Protein AF-F7AMW8-F1 (afdb_monomer_lite)

Radius of gyration: 34.94 Å; chains: 1; bounding box: 56×122×52 Å

pLDDT: mean 70.01, std 17.62, range [39.59, 93.06]

Foldseek 3Di:
DDDPQQQPCPHPVVVVVQVVVLVLVLVLLVQLLPPLDPPKHKHKHFPGWDDDPTDTDIAIDIAHDDPPDFLVRSVVSSVVSSVVCCVVVVQAGPPDPHGDPDDDHDDRDGNPPPPPPPPPPPPVVVVVVVVVVVVVVVVVVVVVVVVVVVVVVVVPPPDDDDDDDDDDYDDDDDDDDDDDDDDDDDDDDDDDDYDDDDDDDDDDDDD

Secondary structure (DSSP, 8-state):
---GGGG-TTSHHHHHHHHHHHHHHHHHHHHHGGGS-TT-EEEEEEEEEETTTTEEEEEEEEE---TTS-HHHHHHHHHHHHHHHHHHTTTB-TTS--B------------------------HHHHHHHHHHHHHHHHHHHHHHHHHHHHHHHHTTSS-----------------------------PPP----------------

Sequence (207 aa):
VYTSDLSNPSSQTFINLKAEVEPLIQATFTEAGQDLSAGSTSIVTVTGFTQGSVIVNYVVQVTHTNSSITPTDAVNQLERAFNDIIAANNGSLPNSNIKVASLTVTQQVPATTAAPVPPEPFAEWKIAVICACILAAAAIIAAVAATCIRMHRKEDTSSVMPMKKSEKAGFANPVGNEYEELHEKTSRAGSSGSSASGDVDKMQEKV

InterPro domains:
  IPR000082 SEA domain [PF01390] (2-93)
  IPR000082 SEA domain [PS50024] (1-110)
  IPR036364 SEA domain superfamily [G3DSA:3.30.70.960] (1-97)
  IPR036364 SEA domain superfamily [SSF82671] (2-102)

Organism: Ciona intestinalis (NCBI:txid7719)

Structure (mmCIF, N/CA/C/O backbone):
data_AF-F7AMW8-F1
#
_entry.id   AF-F7AMW8-F1
#
loop_
_atom_site.group_PDB
_atom_site.id
_atom_site.type_symbol
_atom_site.label_atom_id
_atom_site.label_alt_id
_atom_site.label_comp_id
_atom_site.label_asym_id
_atom_site.label_entity_id
_atom_site.label_seq_id
_atom_site.pdbx_PDB_ins_code
_atom_site.Cartn_x
_atom_site.Cartn_y
_atom_site.Cartn_z
_atom_site.occupancy
_atom_site.B_iso_or_equiv
_atom_site.auth_seq_id
_atom_site.auth_comp_id
_atom_site.auth_asym_id
_atom_site.auth_atom_id
_atom_site.pdbx_PDB_model_num
ATOM 1 N N . VAL A 1 1 ? -11.396 -0.872 18.686 1.00 66.25 1 VAL A N 1
ATOM 2 C CA . VAL A 1 1 ? -12.791 -1.373 18.591 1.00 66.25 1 VAL A CA 1
ATOM 3 C C . VAL A 1 1 ? -13.343 -0.933 17.250 1.00 66.25 1 VAL A C 1
ATOM 5 O O . VAL A 1 1 ? -13.102 0.207 16.880 1.00 66.25 1 VAL A O 1
ATOM 8 N N . TYR A 1 2 ? -14.005 -1.822 16.510 1.00 76.69 2 TYR A N 1
ATOM 9 C CA . TYR A 1 2 ? -14.603 -1.469 15.221 1.00 76.69 2 TYR A CA 1
ATOM 10 C C . TYR A 1 2 ? -15.850 -0.597 15.430 1.00 76.69 2 TYR A C 1
ATOM 12 O O . TYR A 1 2 ? -16.725 -0.972 16.209 1.00 76.69 2 TYR A O 1
ATOM 20 N N . THR A 1 3 ? -15.931 0.550 14.755 1.00 80.50 3 THR A N 1
ATOM 21 C CA . THR A 1 3 ? -17.107 1.436 14.767 1.00 80.50 3 THR A CA 1
ATOM 22 C C . THR A 1 3 ? -17.770 1.449 13.393 1.00 80.50 3 THR A C 1
ATOM 24 O O . THR A 1 3 ? -17.130 1.142 12.387 1.00 80.50 3 THR A O 1
ATOM 27 N N . SER A 1 4 ? -19.050 1.825 13.324 1.00 82.06 4 SER A N 1
ATOM 28 C CA . SER A 1 4 ? -19.766 1.990 12.048 1.00 82.06 4 SER A CA 1
ATOM 29 C C . SER A 1 4 ? -19.048 2.946 11.094 1.00 82.06 4 SER A C 1
ATOM 31 O O . SER A 1 4 ? -19.098 2.758 9.883 1.00 82.06 4 SER A O 1
ATOM 33 N N . ASP A 1 5 ? -18.316 3.924 11.623 1.00 83.12 5 ASP A N 1
ATOM 34 C CA . ASP A 1 5 ? -17.570 4.895 10.824 1.00 83.12 5 ASP A CA 1
ATOM 35 C C . ASP A 1 5 ? -16.462 4.239 9.994 1.00 83.12 5 ASP A C 1
ATOM 37 O O . ASP A 1 5 ? -16.190 4.683 8.882 1.00 83.12 5 ASP A O 1
ATOM 41 N N . LEU A 1 6 ? -15.869 3.138 10.470 1.00 84.94 6 LEU A N 1
ATOM 42 C CA . LEU A 1 6 ? -14.844 2.393 9.730 1.00 84.94 6 LEU A CA 1
ATOM 43 C C . LEU A 1 6 ? -15.394 1.646 8.506 1.00 84.94 6 LEU A C 1
ATOM 45 O O . LEU A 1 6 ? -14.616 1.238 7.648 1.00 84.94 6 LEU A O 1
ATOM 49 N N . SER A 1 7 ? -16.718 1.501 8.400 1.00 85.81 7 SER A N 1
ATOM 50 C CA . SER A 1 7 ? -17.368 0.984 7.189 1.00 85.81 7 SER A CA 1
ATOM 51 C C . SER A 1 7 ? -17.602 2.055 6.121 1.00 85.81 7 SER A C 1
ATOM 53 O O . SER A 1 7 ? -17.879 1.714 4.974 1.00 85.81 7 SER A O 1
ATOM 55 N N . ASN A 1 8 ? -17.491 3.341 6.478 1.00 87.31 8 ASN A N 1
ATOM 56 C CA . ASN A 1 8 ? -17.708 4.466 5.575 1.00 87.31 8 ASN A CA 1
ATOM 57 C C . ASN A 1 8 ? -16.356 5.079 5.152 1.00 87.31 8 ASN A C 1
ATOM 59 O O . ASN A 1 8 ? -15.734 5.761 5.969 1.00 87.31 8 ASN A O 1
ATOM 63 N N . PRO A 1 9 ? -15.925 4.921 3.883 1.00 87.44 9 PRO A N 1
ATOM 64 C CA . PRO A 1 9 ? -14.653 5.459 3.389 1.00 87.44 9 PRO A CA 1
ATOM 65 C C . PRO A 1 9 ? -14.517 6.983 3.497 1.00 87.44 9 PRO A C 1
ATOM 67 O O . PRO A 1 9 ? -13.407 7.509 3.470 1.00 87.44 9 PRO A O 1
ATOM 70 N N . SER A 1 10 ? -15.637 7.702 3.600 1.00 90.62 10 SER A N 1
ATOM 71 C CA . SER A 1 10 ? -15.666 9.160 3.734 1.00 90.62 10 SER A CA 1
ATOM 72 C C . SER A 1 10 ? -15.680 9.640 5.187 1.00 90.62 10 SER A C 1
ATOM 74 O O . SER A 1 10 ? -15.711 10.846 5.421 1.00 90.62 10 SER A O 1
ATOM 76 N N . SER A 1 11 ? -15.696 8.740 6.176 1.00 93.06 11 SER A N 1
ATOM 77 C CA . SER A 1 11 ? -15.662 9.143 7.582 1.00 93.06 11 SER A CA 1
ATOM 78 C C . SER A 1 11 ? -14.263 9.606 7.997 1.00 93.06 11 SER A C 1
ATOM 80 O O . SER A 1 11 ? -13.248 9.084 7.533 1.00 93.06 11 SER A O 1
ATOM 82 N N . GLN A 1 12 ? -14.190 10.554 8.935 1.00 90.44 12 GLN A N 1
ATOM 83 C CA . GLN A 1 12 ? -12.900 11.012 9.454 1.00 90.44 12 GLN A CA 1
ATOM 84 C C . GLN A 1 12 ? -12.142 9.885 10.171 1.00 90.44 12 GLN A C 1
ATOM 86 O O . GLN A 1 12 ? -10.924 9.790 10.058 1.00 90.44 12 GLN A O 1
ATOM 91 N N . THR A 1 13 ? -12.858 9.002 10.872 1.00 87.44 13 THR A N 1
ATOM 92 C CA . THR A 1 13 ? -12.280 7.838 11.557 1.00 87.44 13 THR A CA 1
ATOM 93 C C . THR A 1 13 ? -11.608 6.888 10.568 1.00 87.44 13 THR A C 1
ATOM 95 O O . THR A 1 13 ? -10.492 6.437 10.818 1.00 87.44 13 THR A O 1
ATOM 98 N N . PHE A 1 14 ? -12.251 6.629 9.424 1.00 90.69 14 PHE A N 1
ATOM 99 C CA . PHE A 1 14 ? -11.670 5.839 8.341 1.00 90.69 14 PHE A CA 1
ATOM 100 C C . PHE A 1 14 ? -10.416 6.505 7.779 1.00 90.69 14 PHE A C 1
ATOM 102 O O . PHE A 1 14 ? -9.380 5.856 7.674 1.00 90.69 14 PHE A O 1
ATOM 109 N N . ILE A 1 15 ? -10.498 7.795 7.439 1.00 89.50 15 ILE A N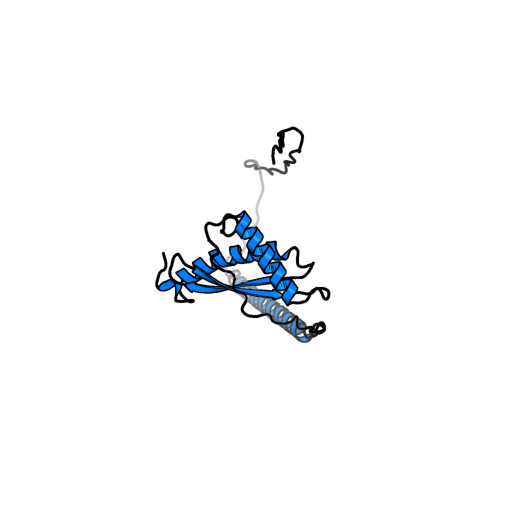 1
ATOM 110 C CA . ILE A 1 15 ? -9.391 8.549 6.834 1.00 89.50 15 ILE A CA 1
ATOM 111 C C . ILE A 1 15 ? -8.179 8.577 7.770 1.00 89.50 15 ILE A C 1
ATOM 113 O O . ILE A 1 15 ? -7.065 8.304 7.329 1.00 89.50 15 ILE A O 1
ATOM 117 N N . ASN A 1 16 ? -8.397 8.854 9.057 1.00 90.81 16 ASN A N 1
ATOM 118 C CA . ASN A 1 16 ? -7.333 8.902 10.057 1.00 90.81 16 ASN A CA 1
ATOM 119 C C . ASN A 1 16 ? -6.661 7.539 10.218 1.00 90.81 16 ASN A C 1
ATOM 121 O O . ASN A 1 16 ? -5.440 7.447 10.145 1.00 90.81 16 ASN A O 1
ATOM 125 N N . LEU A 1 17 ? -7.453 6.475 10.386 1.00 89.12 17 LEU A N 1
ATOM 126 C CA . LEU A 1 17 ? -6.896 5.138 10.558 1.00 89.12 17 LEU A CA 1
ATOM 127 C C . LEU A 1 17 ? -6.191 4.652 9.286 1.00 89.12 17 LEU A C 1
ATOM 129 O O . LEU A 1 17 ? -5.137 4.028 9.356 1.00 89.12 17 LEU A O 1
ATOM 133 N N . LYS A 1 18 ? -6.736 4.970 8.109 1.00 90.44 18 LYS A N 1
ATOM 134 C CA . LYS A 1 18 ? -6.081 4.698 6.829 1.00 90.44 18 LYS A CA 1
ATOM 135 C C . LYS A 1 18 ? -4.725 5.399 6.745 1.00 90.44 18 LYS A C 1
ATOM 137 O O . LYS A 1 18 ? -3.742 4.744 6.418 1.00 90.44 18 LYS A O 1
ATOM 142 N N . ALA A 1 19 ? -4.663 6.687 7.076 1.00 89.81 19 ALA A N 1
ATOM 143 C CA . ALA A 1 19 ? -3.426 7.466 7.058 1.00 89.81 19 ALA A CA 1
ATOM 144 C C . ALA A 1 19 ? -2.384 6.976 8.081 1.00 89.81 19 ALA A C 1
ATOM 146 O O . ALA A 1 19 ? -1.191 7.150 7.858 1.00 89.81 19 ALA A O 1
ATOM 147 N N . GLU A 1 20 ? -2.819 6.358 9.179 1.00 89.12 20 GLU A N 1
ATOM 148 C CA . GLU A 1 20 ? -1.935 5.750 10.176 1.00 89.12 20 GLU A CA 1
ATOM 149 C C . GLU A 1 20 ? -1.371 4.401 9.705 1.00 89.12 20 GLU A C 1
ATOM 151 O O . GLU A 1 20 ? -0.176 4.144 9.832 1.00 89.12 20 GLU A O 1
ATOM 156 N N . VAL A 1 21 ? -2.216 3.533 9.141 1.00 89.69 21 VAL A N 1
ATOM 157 C CA . VAL A 1 21 ? -1.838 2.140 8.861 1.00 89.69 21 VAL A CA 1
ATOM 158 C C . VAL A 1 21 ? -1.218 1.941 7.477 1.00 89.69 21 VAL A C 1
ATOM 160 O O . VAL A 1 21 ? -0.279 1.157 7.334 1.00 89.69 21 VAL A O 1
ATOM 163 N N . GLU A 1 22 ? -1.708 2.641 6.453 1.00 91.38 22 GLU A N 1
ATOM 164 C CA . GLU A 1 22 ? -1.194 2.529 5.083 1.00 91.38 22 GLU A CA 1
ATOM 165 C C . GLU A 1 22 ? 0.330 2.740 4.973 1.00 91.38 22 GLU A C 1
ATOM 167 O O . GLU A 1 22 ? 0.979 1.876 4.378 1.00 91.38 22 GLU A O 1
ATOM 172 N N . PRO A 1 23 ? 0.951 3.779 5.579 1.00 91.94 23 PRO A N 1
ATOM 173 C CA . PRO A 1 23 ? 2.401 3.957 5.498 1.00 91.94 23 PRO A CA 1
ATOM 174 C C . PRO A 1 23 ? 3.188 2.848 6.208 1.00 91.94 23 PRO A C 1
ATOM 176 O O . PRO A 1 23 ? 4.291 2.523 5.773 1.00 91.94 23 PRO A O 1
ATOM 179 N N . LEU A 1 24 ? 2.635 2.238 7.262 1.00 91.50 24 LEU A N 1
ATOM 180 C CA . LEU A 1 24 ? 3.282 1.123 7.960 1.00 91.50 24 LEU A CA 1
ATOM 181 C C . LEU A 1 24 ? 3.329 -0.120 7.070 1.00 91.50 24 LEU A C 1
ATOM 183 O O . LEU A 1 24 ? 4.394 -0.706 6.890 1.00 91.50 24 LEU A O 1
ATOM 187 N N . ILE A 1 25 ? 2.196 -0.479 6.456 1.00 90.56 25 ILE A N 1
ATOM 188 C CA . ILE A 1 25 ? 2.129 -1.610 5.520 1.00 90.56 25 ILE A CA 1
ATOM 189 C C . ILE A 1 25 ? 3.026 -1.335 4.303 1.00 90.56 25 ILE A C 1
ATOM 191 O O . ILE A 1 25 ? 3.795 -2.201 3.887 1.00 90.56 25 ILE A O 1
ATOM 195 N N . GLN A 1 26 ? 2.977 -0.113 3.762 1.00 91.56 26 GLN A N 1
ATOM 196 C CA . GLN A 1 26 ? 3.818 0.326 2.648 1.00 91.56 26 GLN A CA 1
ATOM 197 C C . GLN A 1 26 ? 5.312 0.187 2.960 1.00 91.56 26 GLN A C 1
ATOM 199 O O . GLN A 1 26 ? 6.066 -0.317 2.125 1.00 91.56 26 GLN A O 1
ATOM 204 N N . ALA A 1 27 ? 5.753 0.601 4.149 1.00 91.38 27 ALA A N 1
ATOM 205 C CA . ALA A 1 27 ? 7.140 0.459 4.576 1.00 91.38 27 ALA A CA 1
ATOM 206 C C . ALA A 1 27 ? 7.571 -1.015 4.626 1.00 91.38 27 ALA A C 1
ATOM 208 O O . ALA A 1 27 ? 8.620 -1.355 4.085 1.00 91.38 27 ALA A O 1
ATOM 209 N N . THR A 1 28 ? 6.734 -1.903 5.173 1.00 91.19 28 THR A N 1
ATOM 210 C CA . THR A 1 28 ? 7.032 -3.344 5.230 1.00 91.19 28 THR A CA 1
ATOM 211 C C . THR A 1 28 ? 7.151 -3.968 3.838 1.00 91.19 28 THR A C 1
ATOM 213 O O . THR A 1 28 ? 8.078 -4.730 3.588 1.00 91.19 28 THR A O 1
ATOM 216 N N . PHE A 1 29 ? 6.271 -3.616 2.892 1.00 89.75 29 PHE A N 1
ATOM 217 C CA . PHE A 1 29 ? 6.396 -4.086 1.503 1.00 89.75 29 PHE A CA 1
ATOM 218 C C . PHE A 1 29 ? 7.599 -3.497 0.767 1.00 89.75 29 PHE A C 1
ATOM 220 O O . PHE A 1 29 ? 8.133 -4.129 -0.142 1.00 89.75 29 PHE A O 1
ATOM 227 N N . THR A 1 30 ? 8.020 -2.292 1.144 1.00 89.69 30 THR A N 1
ATOM 228 C CA . THR A 1 30 ? 9.212 -1.652 0.579 1.00 89.69 30 THR A CA 1
ATOM 229 C C . THR A 1 30 ? 10.473 -2.366 1.063 1.00 89.69 30 THR A C 1
ATOM 231 O O . THR A 1 30 ? 11.376 -2.612 0.271 1.00 89.69 30 THR A O 1
ATOM 234 N N . GLU A 1 31 ? 10.516 -2.750 2.340 1.00 89.38 31 GLU A N 1
ATOM 235 C CA . GLU A 1 31 ? 11.584 -3.569 2.917 1.00 89.38 31 GLU A CA 1
ATOM 236 C C . GLU A 1 31 ? 11.618 -4.975 2.302 1.00 89.38 31 GLU A C 1
ATOM 238 O O . GLU A 1 31 ? 12.655 -5.388 1.792 1.00 89.38 31 GLU A O 1
ATOM 243 N N . ALA A 1 32 ? 10.471 -5.659 2.231 1.00 88.62 32 ALA A N 1
ATOM 244 C CA . ALA A 1 32 ? 10.351 -6.972 1.591 1.00 88.62 32 ALA A CA 1
ATOM 245 C C . ALA A 1 32 ? 10.748 -6.957 0.103 1.00 88.62 32 ALA A C 1
ATOM 247 O O . ALA A 1 32 ? 11.203 -7.959 -0.442 1.00 88.62 32 ALA A O 1
ATOM 248 N N . GLY A 1 33 ? 10.557 -5.820 -0.571 1.00 86.38 33 GLY A N 1
ATOM 249 C CA . GLY A 1 33 ? 10.861 -5.650 -1.987 1.00 86.38 33 GLY A CA 1
ATOM 250 C C . GLY A 1 33 ? 12.325 -5.346 -2.304 1.00 86.38 33 GLY A C 1
ATOM 251 O O . GLY A 1 33 ? 12.661 -5.301 -3.486 1.00 86.38 33 GLY A O 1
ATOM 252 N N . GLN A 1 34 ? 13.200 -5.147 -1.308 1.00 83.56 34 GLN A N 1
ATOM 253 C CA . GLN A 1 34 ? 14.609 -4.805 -1.562 1.00 83.56 34 GLN A CA 1
ATOM 254 C C . GLN A 1 34 ? 15.355 -5.895 -2.342 1.00 83.56 34 GLN A C 1
ATOM 256 O O . GLN A 1 34 ? 16.219 -5.582 -3.162 1.00 83.56 34 GLN A O 1
ATOM 261 N N . ASP A 1 35 ? 14.967 -7.157 -2.156 1.00 74.12 35 ASP A N 1
ATOM 262 C CA . ASP A 1 35 ? 15.593 -8.300 -2.824 1.00 74.12 35 ASP A CA 1
ATOM 263 C C . ASP A 1 35 ? 15.035 -8.563 -4.237 1.00 74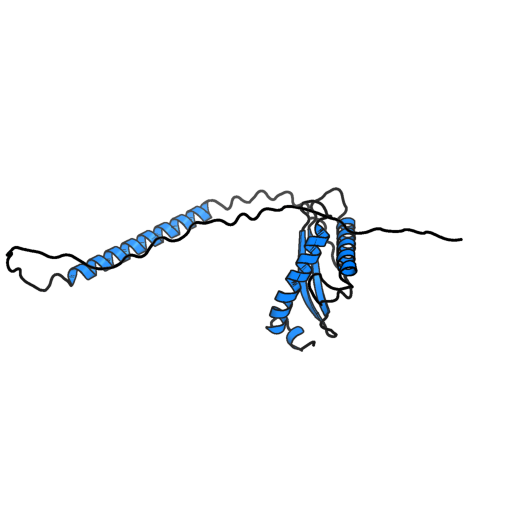.12 35 ASP A C 1
ATOM 265 O O . ASP A 1 35 ? 15.629 -9.315 -5.012 1.00 74.12 35 ASP A O 1
ATOM 269 N N . LEU A 1 36 ? 13.942 -7.899 -4.641 1.00 73.69 36 LEU A N 1
ATOM 270 C CA . LEU A 1 36 ? 13.274 -8.091 -5.943 1.00 73.69 36 LEU A CA 1
ATOM 271 C C . LEU A 1 36 ? 13.978 -7.403 -7.117 1.00 73.69 36 LEU A C 1
ATOM 273 O O . LEU A 1 36 ? 13.359 -7.105 -8.139 1.00 73.69 36 LEU A O 1
ATOM 277 N N . SER A 1 37 ? 15.295 -7.225 -7.022 1.00 67.00 37 SER A N 1
ATOM 278 C CA . SER A 1 37 ? 16.136 -6.496 -7.978 1.00 67.00 37 SER A CA 1
ATOM 279 C C . SER A 1 37 ? 15.864 -4.987 -8.026 1.00 67.00 37 SER A C 1
ATOM 281 O O . SER A 1 37 ? 14.757 -4.503 -7.789 1.00 67.00 37 SER A O 1
ATOM 283 N N . ALA A 1 38 ? 16.901 -4.221 -8.375 1.00 63.38 38 ALA A N 1
ATOM 284 C CA . ALA A 1 38 ? 16.815 -2.769 -8.485 1.00 63.38 38 ALA A CA 1
ATOM 285 C C . ALA A 1 38 ? 15.723 -2.345 -9.485 1.00 63.38 38 ALA A C 1
ATOM 287 O O . ALA A 1 38 ? 15.752 -2.736 -10.650 1.00 63.38 38 ALA A O 1
ATOM 288 N N . GLY A 1 39 ? 14.787 -1.508 -9.029 1.00 61.31 39 GLY A N 1
ATOM 289 C CA . GLY A 1 39 ? 13.732 -0.926 -9.865 1.00 61.31 39 GLY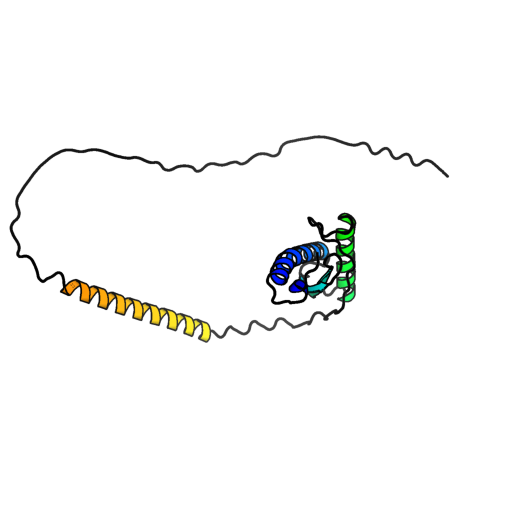 A CA 1
ATOM 290 C C . GLY A 1 39 ? 12.342 -1.539 -9.691 1.00 61.31 39 GLY A C 1
ATOM 291 O O . GLY A 1 39 ? 11.403 -1.042 -10.311 1.00 61.31 39 GLY A O 1
ATOM 292 N N . SER A 1 40 ? 12.189 -2.558 -8.844 1.00 72.88 40 SER A N 1
ATOM 293 C CA . SER A 1 40 ? 10.873 -3.046 -8.429 1.00 72.88 40 SER A CA 1
ATOM 294 C C . SER A 1 40 ? 10.249 -2.106 -7.396 1.00 72.88 40 SER A C 1
ATOM 296 O O . SER A 1 40 ? 10.921 -1.646 -6.473 1.00 72.88 40 SER A O 1
ATOM 298 N N . THR A 1 41 ? 8.963 -1.800 -7.550 1.00 77.19 41 THR A N 1
ATOM 299 C CA . THR A 1 41 ? 8.210 -0.947 -6.625 1.00 77.19 41 THR A CA 1
ATOM 300 C C . THR A 1 41 ? 6.901 -1.612 -6.231 1.00 77.19 41 THR A C 1
ATOM 302 O O . THR A 1 41 ? 6.224 -2.227 -7.053 1.00 77.19 41 THR A O 1
ATOM 305 N N . SER A 1 42 ? 6.533 -1.464 -4.964 1.00 84.38 42 SER A N 1
ATOM 306 C CA . SER A 1 42 ? 5.256 -1.929 -4.428 1.00 84.38 42 SER A CA 1
ATOM 307 C C . SER A 1 42 ? 4.448 -0.720 -3.987 1.00 84.38 42 SER A C 1
ATOM 309 O O . SER A 1 42 ? 4.985 0.157 -3.315 1.00 84.38 42 SER A O 1
ATOM 311 N N . ILE A 1 43 ? 3.174 -0.662 -4.353 1.00 86.00 43 ILE A N 1
ATOM 312 C CA . ILE A 1 43 ? 2.237 0.376 -3.922 1.00 86.00 43 ILE A CA 1
ATOM 313 C C . ILE A 1 43 ? 1.116 -0.309 -3.156 1.00 86.00 43 ILE A C 1
ATOM 315 O O . ILE A 1 43 ? 0.439 -1.187 -3.685 1.00 86.00 43 ILE A O 1
ATOM 319 N N . VAL A 1 44 ? 0.922 0.095 -1.910 1.00 88.50 44 VAL A N 1
ATOM 320 C CA . VAL A 1 44 ? -0.127 -0.409 -1.032 1.00 88.50 44 VAL A CA 1
ATOM 321 C C . VAL A 1 44 ? -1.299 0.560 -1.052 1.00 88.50 44 VAL A C 1
ATOM 323 O O . VAL A 1 44 ? -1.133 1.775 -1.023 1.00 88.50 44 VAL A O 1
ATOM 326 N N . THR A 1 45 ? -2.512 0.024 -1.087 1.00 88.56 45 THR A N 1
ATOM 327 C CA . THR A 1 45 ? -3.735 0.809 -0.927 1.00 88.56 45 THR A CA 1
ATOM 328 C C . THR A 1 45 ? -4.674 0.098 0.026 1.00 88.56 45 THR A C 1
ATOM 330 O O . THR A 1 45 ? -5.144 -1.002 -0.262 1.00 88.56 45 THR A O 1
ATOM 333 N N . VAL A 1 46 ? -4.994 0.742 1.148 1.00 88.00 46 VAL A N 1
ATOM 334 C CA . VAL A 1 46 ? -6.027 0.264 2.071 1.00 88.00 46 VAL A CA 1
ATOM 335 C C . VAL A 1 46 ? -7.394 0.462 1.419 1.00 88.00 46 VAL A C 1
ATOM 337 O O . VAL A 1 46 ? -7.793 1.590 1.099 1.00 88.00 46 VAL A O 1
ATOM 340 N N . THR A 1 47 ? -8.104 -0.645 1.209 1.00 88.44 47 THR A N 1
ATOM 341 C CA . THR A 1 47 ? -9.418 -0.707 0.555 1.00 88.44 47 THR A CA 1
ATOM 342 C C . THR A 1 47 ? -10.566 -0.696 1.553 1.00 88.44 47 THR A C 1
ATOM 344 O O . THR A 1 47 ? -11.675 -0.301 1.199 1.00 88.44 47 THR A O 1
ATOM 347 N N . GLY A 1 48 ? -10.318 -1.078 2.807 1.00 87.38 48 GLY A N 1
ATOM 348 C CA . GLY A 1 48 ? -11.331 -1.000 3.848 1.00 87.38 48 GLY A CA 1
ATOM 349 C C . GLY A 1 48 ? -10.898 -1.571 5.189 1.00 87.38 48 GLY A C 1
ATOM 350 O O . GLY A 1 48 ? -9.788 -2.075 5.347 1.00 87.38 48 GLY A O 1
ATOM 351 N N . PHE A 1 49 ? -11.823 -1.530 6.141 1.00 87.94 49 PHE A N 1
ATOM 352 C CA . PHE A 1 49 ? -11.675 -2.156 7.448 1.00 87.94 49 PHE A CA 1
ATOM 353 C C . PHE A 1 49 ? -12.852 -3.094 7.694 1.00 87.94 49 PHE A C 1
ATOM 355 O O . PHE A 1 49 ? -13.980 -2.789 7.312 1.00 87.94 49 PHE A O 1
ATOM 362 N N . THR A 1 50 ? -12.608 -4.228 8.343 1.00 84.44 50 THR A N 1
ATOM 363 C CA . THR A 1 50 ? -13.659 -5.187 8.706 1.00 84.44 50 THR A CA 1
ATOM 364 C C . THR A 1 50 ? -13.712 -5.453 10.208 1.00 84.44 50 THR A C 1
ATOM 366 O O . THR A 1 50 ? -12.756 -5.216 10.959 1.00 84.44 50 THR A O 1
ATOM 369 N N . GLN A 1 51 ? -14.892 -5.892 10.651 1.00 79.19 51 GLN A N 1
ATOM 370 C CA . GLN A 1 51 ? -15.212 -6.180 12.045 1.00 79.19 51 GLN A CA 1
ATOM 371 C C . GLN A 1 51 ? -14.333 -7.302 12.621 1.00 79.19 51 GLN A C 1
ATOM 373 O O . GLN A 1 51 ? -14.003 -8.269 11.946 1.00 79.19 51 GLN A O 1
ATOM 378 N N . GLY A 1 52 ? -14.004 -7.176 13.910 1.00 72.25 52 GLY A N 1
ATOM 379 C CA . GLY A 1 52 ? -13.133 -8.076 14.666 1.00 72.25 52 GLY A CA 1
ATOM 380 C C . GLY A 1 52 ? -12.253 -7.239 15.592 1.00 72.25 52 GLY A C 1
ATOM 381 O O . GLY A 1 52 ? -12.758 -6.379 16.315 1.00 72.25 52 GLY A O 1
ATOM 382 N N . SER A 1 53 ? -10.936 -7.394 15.470 1.00 68.81 53 SER A N 1
ATOM 383 C CA . SER A 1 53 ? -9.919 -6.507 16.063 1.00 68.81 53 SER A CA 1
ATOM 384 C C . SER A 1 53 ? -9.492 -5.377 15.112 1.00 68.81 53 SER A C 1
ATOM 386 O O . SER A 1 53 ? -8.331 -4.998 15.111 1.00 68.81 53 SER A O 1
ATOM 388 N N . VAL A 1 54 ? -10.423 -4.859 14.297 1.00 75.38 54 VAL A N 1
ATOM 389 C CA . VAL A 1 54 ? -10.159 -3.984 13.136 1.00 75.38 54 VAL A CA 1
ATOM 390 C C . VAL A 1 54 ? -9.177 -4.639 12.162 1.00 75.38 54 VAL A C 1
ATOM 392 O O . VAL A 1 54 ? -7.965 -4.484 12.253 1.00 75.38 54 VAL A O 1
ATOM 395 N N . ILE A 1 55 ? -9.723 -5.407 11.225 1.00 81.81 55 ILE A N 1
ATOM 396 C CA . ILE A 1 55 ? -8.933 -6.080 10.193 1.00 81.81 55 ILE A CA 1
ATOM 397 C C . ILE A 1 55 ? -8.783 -5.124 9.012 1.00 81.81 55 ILE A C 1
ATOM 399 O O . ILE A 1 55 ? -9.779 -4.594 8.518 1.00 81.81 55 ILE A O 1
ATOM 403 N N . VAL A 1 56 ? -7.548 -4.899 8.569 1.00 83.88 56 VAL A N 1
ATOM 404 C CA . VAL A 1 56 ? -7.234 -3.996 7.458 1.00 83.88 56 VAL A CA 1
ATOM 405 C C . VAL A 1 56 ? -7.243 -4.777 6.154 1.00 83.88 56 VAL A C 1
ATOM 407 O O . VAL A 1 56 ? -6.462 -5.709 5.980 1.00 83.88 56 VAL A O 1
ATOM 410 N N . ASN A 1 57 ? -8.105 -4.370 5.230 1.00 85.50 57 ASN A N 1
ATOM 411 C CA . ASN A 1 57 ? -8.115 -4.882 3.869 1.00 85.50 57 ASN A CA 1
ATOM 412 C C . ASN A 1 57 ? -7.282 -3.949 2.997 1.00 85.50 57 ASN A C 1
ATOM 414 O O . ASN A 1 57 ? -7.492 -2.733 3.004 1.00 85.50 57 ASN A O 1
ATOM 418 N N . TYR A 1 58 ? -6.350 -4.506 2.235 1.00 85.50 58 TYR A N 1
ATOM 419 C CA . TYR A 1 58 ? -5.486 -3.738 1.353 1.00 85.50 58 TYR A CA 1
ATOM 420 C C . TYR A 1 58 ? -5.188 -4.509 0.072 1.00 85.50 58 TYR A C 1
ATOM 422 O O . TYR A 1 58 ? -5.327 -5.729 0.003 1.00 85.50 58 TYR A O 1
ATOM 430 N N . VAL A 1 59 ? -4.792 -3.764 -0.951 1.00 85.06 59 VAL A N 1
ATOM 431 C CA . VAL A 1 59 ? -4.299 -4.283 -2.224 1.00 85.06 59 VAL A CA 1
ATOM 432 C C . VAL A 1 59 ? -2.864 -3.809 -2.388 1.00 85.06 59 VAL A C 1
ATOM 434 O O . VAL A 1 59 ? -2.545 -2.673 -2.035 1.00 85.06 59 VAL A O 1
ATOM 437 N N . VAL A 1 60 ? -2.009 -4.684 -2.913 1.00 83.31 60 VAL A N 1
ATOM 438 C CA . VAL A 1 60 ? -0.618 -4.362 -3.234 1.00 83.31 60 VAL A CA 1
ATOM 439 C C . VAL A 1 60 ? -0.433 -4.479 -4.735 1.00 83.31 60 VAL A C 1
ATOM 441 O O . VAL A 1 60 ? -0.649 -5.541 -5.315 1.00 83.31 60 VAL A O 1
ATOM 444 N N . GLN A 1 61 ? -0.035 -3.381 -5.362 1.00 83.31 61 GLN A N 1
ATOM 445 C CA . GLN A 1 61 ? 0.375 -3.350 -6.753 1.00 83.31 61 GLN A CA 1
ATOM 446 C C . GLN A 1 61 ? 1.893 -3.462 -6.819 1.00 83.31 61 GLN A C 1
ATOM 448 O O . GLN A 1 61 ? 2.599 -2.596 -6.310 1.00 83.31 61 GLN A O 1
ATOM 453 N N . VAL A 1 62 ? 2.388 -4.504 -7.478 1.00 79.69 62 VAL A N 1
ATOM 454 C CA . VAL A 1 62 ? 3.822 -4.726 -7.673 1.00 79.69 62 VAL A CA 1
ATOM 455 C C . VAL A 1 62 ? 4.172 -4.388 -9.114 1.00 79.69 62 VAL A C 1
ATOM 457 O O . VAL A 1 62 ? 3.639 -4.983 -10.049 1.00 79.69 62 VAL A O 1
ATOM 460 N N . THR A 1 63 ? 5.066 -3.423 -9.295 1.00 78.81 63 THR A N 1
ATOM 461 C CA . THR A 1 63 ? 5.705 -3.137 -10.578 1.00 78.81 63 THR A CA 1
ATOM 462 C C . THR A 1 63 ? 7.100 -3.721 -10.541 1.00 78.81 63 THR A C 1
ATOM 464 O O . THR A 1 63 ? 7.879 -3.432 -9.639 1.00 78.81 63 THR A O 1
ATOM 467 N N . HIS A 1 64 ? 7.416 -4.544 -11.528 1.00 75.19 64 HIS A N 1
A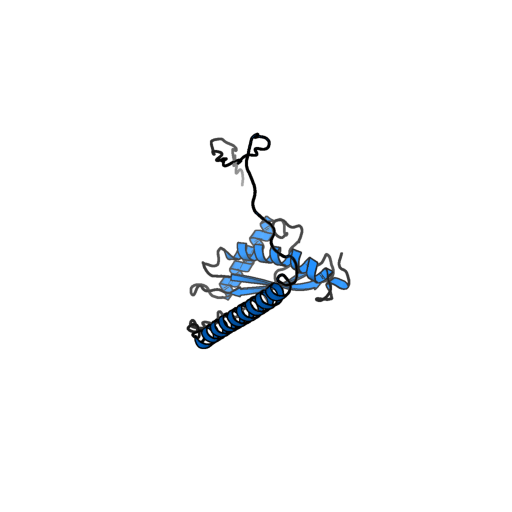TOM 468 C CA . HIS A 1 64 ? 8.675 -5.260 -11.603 1.00 75.19 64 HIS A CA 1
ATOM 469 C C . HIS A 1 64 ? 9.325 -5.014 -12.962 1.00 75.19 64 HIS A C 1
ATOM 471 O O . HIS A 1 64 ? 8.659 -5.096 -13.996 1.00 75.19 64 HIS A O 1
ATOM 477 N N . THR A 1 65 ? 10.619 -4.703 -12.958 1.00 73.62 65 THR A N 1
ATOM 478 C CA . THR A 1 65 ? 11.365 -4.298 -14.160 1.00 73.62 65 THR A CA 1
ATOM 479 C C . THR A 1 65 ? 12.451 -5.290 -14.570 1.00 73.62 65 THR A C 1
ATOM 481 O O . THR A 1 65 ? 13.011 -5.146 -15.657 1.00 73.62 65 THR A O 1
ATOM 484 N N . ASN A 1 66 ? 12.744 -6.319 -13.766 1.00 72.44 66 ASN A N 1
ATOM 485 C CA . ASN A 1 66 ? 13.746 -7.317 -14.131 1.00 72.44 66 ASN A CA 1
ATOM 486 C C . ASN A 1 66 ? 13.160 -8.311 -15.151 1.00 72.44 66 ASN A C 1
ATOM 488 O O . ASN A 1 66 ? 12.124 -8.926 -14.944 1.00 72.44 66 ASN A O 1
ATOM 492 N N . SER A 1 67 ? 13.818 -8.509 -16.286 1.00 70.50 67 SER A N 1
ATOM 493 C CA . SER A 1 67 ? 13.367 -9.489 -17.283 1.00 70.50 67 SER A CA 1
ATOM 494 C C . SER A 1 67 ? 13.713 -10.942 -16.920 1.00 70.50 67 SER A C 1
ATOM 496 O O . SER A 1 67 ? 13.309 -11.856 -17.631 1.00 70.50 67 SER A O 1
ATOM 498 N N . SER A 1 68 ? 14.492 -11.161 -15.856 1.00 78.88 68 SER A N 1
ATOM 499 C CA . SER A 1 68 ? 15.077 -12.465 -15.499 1.00 78.88 68 SER A CA 1
ATOM 500 C C . SER A 1 68 ? 14.215 -13.304 -14.558 1.00 78.88 68 SER A C 1
ATOM 502 O O . SER A 1 68 ? 14.468 -14.499 -14.429 1.00 78.88 68 SER A O 1
ATOM 504 N N . ILE A 1 69 ? 13.221 -12.705 -13.896 1.00 78.31 69 ILE A N 1
ATOM 505 C CA . ILE A 1 69 ? 12.265 -13.430 -13.050 1.00 78.31 69 ILE A CA 1
ATOM 506 C C . ILE A 1 69 ? 10.854 -13.214 -13.582 1.00 78.31 69 ILE A C 1
ATOM 508 O O . ILE A 1 69 ? 10.521 -12.137 -14.085 1.00 78.31 69 ILE A O 1
ATOM 512 N N . THR A 1 70 ? 10.020 -14.251 -13.511 1.00 82.19 70 THR A N 1
ATOM 513 C CA . THR A 1 70 ? 8.631 -14.116 -13.947 1.00 82.19 70 THR A CA 1
ATOM 514 C C . THR A 1 70 ? 7.869 -13.217 -12.966 1.00 82.19 70 THR A C 1
ATOM 516 O O . THR A 1 70 ? 8.223 -13.159 -11.785 1.00 82.19 70 THR A O 1
ATOM 519 N N . PRO A 1 71 ? 6.794 -12.527 -13.392 1.00 77.88 71 PRO A N 1
ATOM 520 C CA . PRO A 1 71 ? 6.018 -11.710 -12.462 1.00 77.88 71 PRO A CA 1
ATOM 521 C C . PRO A 1 71 ? 5.407 -12.538 -11.314 1.00 77.88 71 PRO A C 1
ATOM 523 O O . PRO A 1 71 ? 5.212 -12.012 -10.225 1.00 77.88 71 PRO A O 1
ATOM 526 N N . THR A 1 72 ? 5.170 -13.839 -11.526 1.00 82.06 72 THR A N 1
ATOM 527 C CA . THR A 1 72 ? 4.694 -14.759 -10.483 1.00 82.06 72 THR A CA 1
ATOM 528 C C . THR A 1 72 ? 5.788 -15.035 -9.456 1.00 82.06 72 THR A C 1
ATOM 530 O O . THR A 1 72 ? 5.529 -14.995 -8.257 1.00 82.06 72 THR A O 1
ATOM 533 N N . ASP A 1 73 ? 7.023 -15.265 -9.909 1.00 84.19 73 ASP A N 1
ATOM 534 C CA . ASP A 1 73 ? 8.158 -15.469 -9.006 1.00 84.19 73 ASP A CA 1
ATOM 535 C C . ASP A 1 73 ? 8.444 -14.215 -8.179 1.00 84.19 73 ASP A C 1
ATOM 537 O O . ASP A 1 73 ? 8.717 -14.328 -6.987 1.00 84.19 73 ASP A O 1
ATOM 541 N N . ALA A 1 74 ? 8.314 -13.025 -8.777 1.00 83.06 74 ALA A N 1
ATOM 542 C CA . ALA A 1 74 ? 8.463 -11.759 -8.064 1.00 83.06 74 ALA A CA 1
ATOM 543 C C . ALA A 1 74 ? 7.416 -11.601 -6.947 1.00 83.06 74 ALA A C 1
ATOM 545 O O . ALA A 1 74 ? 7.753 -11.236 -5.824 1.00 83.06 74 ALA A O 1
ATOM 546 N N . VAL A 1 75 ? 6.149 -11.925 -7.223 1.00 83.81 75 VAL A N 1
ATOM 547 C CA . VAL A 1 75 ? 5.081 -11.903 -6.210 1.00 83.81 75 VAL A CA 1
ATOM 548 C C . VAL A 1 75 ? 5.350 -12.922 -5.102 1.00 83.81 75 VAL A C 1
ATOM 550 O O . VAL A 1 75 ? 5.281 -12.571 -3.928 1.00 83.81 75 VAL A O 1
ATOM 553 N N . ASN A 1 76 ? 5.711 -14.158 -5.456 1.00 86.31 76 ASN A N 1
ATOM 554 C CA . ASN A 1 76 ? 5.995 -15.213 -4.481 1.00 86.31 76 ASN A CA 1
ATOM 555 C C . ASN A 1 76 ? 7.189 -14.862 -3.581 1.00 86.31 76 ASN A C 1
ATOM 557 O O . ASN A 1 76 ? 7.170 -15.132 -2.380 1.00 86.31 76 ASN A O 1
ATOM 561 N N . GLN A 1 77 ? 8.234 -14.260 -4.152 1.00 87.31 77 GLN A N 1
ATOM 562 C CA . GLN A 1 77 ? 9.386 -13.776 -3.395 1.00 87.31 77 GLN A CA 1
ATOM 563 C C . GLN A 1 77 ? 9.001 -12.619 -2.470 1.00 87.31 77 GLN A C 1
ATOM 565 O O . GLN A 1 77 ? 9.373 -12.654 -1.299 1.00 87.31 77 GLN A O 1
ATOM 570 N N . LEU A 1 78 ? 8.208 -11.651 -2.950 1.00 87.69 78 LEU A N 1
ATOM 571 C CA . LEU A 1 78 ? 7.707 -10.547 -2.126 1.00 87.69 78 LEU A CA 1
ATOM 572 C C . LEU A 1 78 ? 6.880 -11.054 -0.943 1.00 87.69 78 LEU A C 1
ATOM 574 O O . LEU A 1 78 ? 7.075 -10.617 0.185 1.00 87.69 78 LEU A O 1
ATOM 578 N N . GLU A 1 79 ? 5.955 -11.978 -1.204 1.00 87.88 79 GLU A N 1
ATOM 579 C CA . GLU A 1 79 ? 5.094 -12.581 -0.189 1.00 87.88 79 GLU A CA 1
ATOM 580 C C . GLU A 1 79 ? 5.913 -13.344 0.853 1.00 87.88 79 GLU A C 1
ATOM 582 O O . GLU A 1 79 ? 5.673 -13.196 2.052 1.00 87.88 79 GLU A O 1
ATOM 587 N N . ARG A 1 80 ? 6.917 -14.117 0.422 1.00 89.25 80 ARG A N 1
ATOM 588 C CA . ARG A 1 80 ? 7.827 -14.799 1.345 1.00 89.25 80 ARG A CA 1
ATOM 589 C C . ARG A 1 80 ? 8.597 -13.800 2.209 1.00 89.25 80 ARG A C 1
ATOM 591 O O . ARG A 1 80 ? 8.540 -13.918 3.427 1.00 89.25 80 ARG A O 1
ATOM 598 N N . ALA A 1 81 ? 9.257 -12.815 1.601 1.00 90.44 81 ALA A N 1
ATOM 599 C CA . ALA A 1 81 ? 10.046 -11.822 2.327 1.00 90.44 81 ALA A CA 1
ATOM 600 C C . ALA A 1 81 ? 9.185 -11.017 3.313 1.00 90.44 81 ALA A C 1
ATOM 602 O O . ALA A 1 81 ? 9.578 -10.790 4.456 1.00 90.44 81 ALA A O 1
ATOM 603 N N . PHE A 1 82 ? 7.967 -10.650 2.908 1.00 90.25 82 PHE A N 1
ATOM 604 C CA . PHE A 1 82 ? 7.003 -10.005 3.790 1.00 90.25 82 PHE A CA 1
ATOM 605 C C . PHE A 1 82 ? 6.664 -10.901 4.988 1.00 90.25 82 PHE A C 1
ATOM 607 O O . PHE A 1 82 ? 6.776 -10.464 6.131 1.00 90.25 82 PHE A O 1
ATOM 614 N N . ASN A 1 83 ? 6.304 -12.165 4.752 1.00 90.56 83 ASN A N 1
ATOM 615 C CA . ASN A 1 83 ? 5.984 -13.106 5.825 1.00 90.56 83 ASN A CA 1
ATOM 616 C C . ASN A 1 83 ? 7.173 -13.355 6.766 1.00 90.56 83 ASN A C 1
ATOM 618 O O . ASN A 1 83 ? 6.958 -13.485 7.971 1.00 90.56 83 ASN A O 1
ATOM 622 N N . ASP A 1 84 ? 8.404 -13.362 6.255 1.00 91.62 84 ASP A N 1
ATOM 623 C CA . ASP A 1 84 ? 9.617 -13.494 7.065 1.00 91.62 84 ASP A CA 1
ATOM 624 C C . ASP A 1 84 ? 9.801 -12.283 8.000 1.00 91.62 84 ASP A C 1
ATOM 626 O O . ASP A 1 84 ? 10.050 -12.461 9.196 1.00 91.62 84 ASP A O 1
ATOM 630 N N . ILE A 1 85 ? 9.578 -11.056 7.506 1.00 91.38 85 ILE A N 1
ATOM 631 C CA . ILE A 1 85 ? 9.590 -9.834 8.334 1.00 91.38 85 ILE A CA 1
ATOM 632 C C . ILE A 1 85 ? 8.502 -9.901 9.414 1.00 91.38 85 ILE A C 1
ATOM 634 O O . ILE A 1 85 ? 8.754 -9.588 10.580 1.00 91.38 85 ILE A O 1
ATOM 638 N N . ILE A 1 86 ? 7.290 -10.334 9.061 1.00 90.69 86 ILE A N 1
ATOM 639 C CA . ILE A 1 86 ? 6.183 -10.476 10.017 1.00 90.69 86 ILE A CA 1
ATOM 640 C C . ILE A 1 86 ? 6.489 -11.540 11.075 1.00 90.69 86 ILE A C 1
ATOM 642 O O . ILE A 1 86 ? 6.239 -11.321 12.263 1.00 90.69 86 ILE A O 1
ATOM 646 N N . ALA A 1 87 ? 7.051 -12.681 10.675 1.00 90.31 87 ALA A N 1
ATOM 647 C CA . ALA A 1 87 ? 7.445 -13.746 11.589 1.00 90.31 87 ALA A CA 1
ATOM 648 C C . ALA A 1 87 ? 8.532 -13.270 12.565 1.00 90.31 87 ALA A C 1
ATOM 650 O O . ALA A 1 87 ? 8.415 -13.510 13.768 1.00 90.31 87 ALA A O 1
ATOM 651 N N . ALA A 1 88 ? 9.524 -12.518 12.077 1.00 92.62 88 ALA A N 1
ATOM 652 C CA . ALA A 1 88 ? 10.551 -11.890 12.909 1.00 92.62 88 ALA A CA 1
ATOM 653 C C . ALA A 1 88 ? 9.967 -10.884 13.922 1.00 92.62 88 ALA A C 1
ATOM 655 O O . ALA A 1 88 ? 10.520 -10.698 15.004 1.00 92.62 88 ALA A O 1
ATOM 656 N N . ASN A 1 89 ? 8.813 -10.287 13.609 1.00 91.25 89 ASN A N 1
ATOM 657 C CA . ASN A 1 89 ? 8.082 -9.350 14.464 1.00 91.25 89 ASN A CA 1
ATOM 658 C C . ASN A 1 89 ? 6.903 -10.002 15.221 1.00 91.25 89 ASN A C 1
ATOM 660 O O . ASN A 1 89 ? 5.919 -9.339 15.557 1.00 91.25 89 ASN A O 1
ATOM 664 N N . ASN A 1 90 ? 6.976 -11.308 15.513 1.00 89.31 90 ASN A N 1
ATOM 665 C CA . ASN A 1 90 ? 5.958 -12.049 16.276 1.00 89.31 90 ASN A CA 1
ATOM 666 C C . ASN A 1 90 ? 4.532 -11.935 15.695 1.00 89.31 90 ASN A C 1
ATOM 668 O O . ASN A 1 90 ? 3.544 -11.855 16.434 1.00 89.31 90 ASN A O 1
ATOM 672 N N . GLY A 1 91 ? 4.410 -11.901 14.368 1.00 86.56 91 GLY A N 1
ATOM 673 C CA . GLY A 1 91 ? 3.123 -11.798 13.682 1.00 86.56 91 GLY A CA 1
ATOM 674 C C . GLY A 1 91 ? 2.586 -10.371 13.537 1.00 86.56 91 GLY A C 1
ATOM 675 O O . GLY A 1 91 ? 1.420 -10.212 13.170 1.00 86.56 91 GLY A O 1
ATOM 676 N N . SER A 1 92 ? 3.390 -9.345 13.839 1.00 88.00 92 SER A N 1
ATOM 677 C CA . SER A 1 92 ? 2.994 -7.932 13.749 1.00 88.00 92 SER A CA 1
ATOM 678 C C . SER A 1 92 ? 3.778 -7.176 12.679 1.00 88.00 92 SER A C 1
ATOM 680 O O . SER A 1 92 ? 4.876 -7.578 12.302 1.00 88.00 92 SER A O 1
ATOM 682 N N . LEU A 1 93 ? 3.220 -6.064 12.195 1.00 88.25 93 LEU A N 1
ATOM 683 C CA . LEU A 1 93 ? 3.976 -5.099 11.398 1.00 88.25 93 LEU A CA 1
ATOM 684 C C . LEU A 1 93 ? 5.147 -4.539 12.233 1.00 88.25 93 LEU A C 1
ATOM 686 O O . LEU A 1 93 ? 4.975 -4.308 13.435 1.00 88.25 93 LEU A O 1
ATOM 690 N N . PRO A 1 94 ? 6.312 -4.269 11.619 1.00 88.81 94 PRO A N 1
ATOM 691 C CA . PRO A 1 94 ? 7.432 -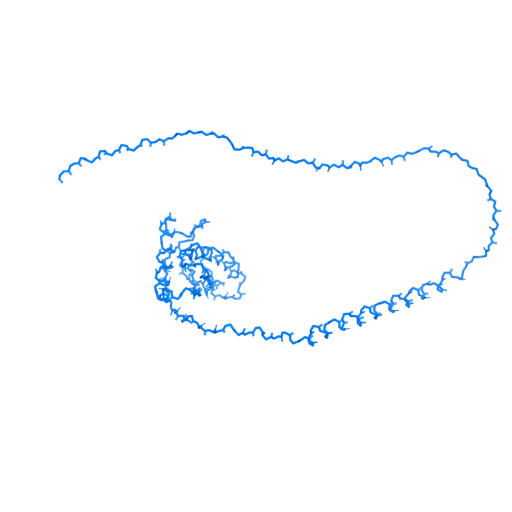3.626 12.297 1.00 88.81 94 PRO A CA 1
ATOM 692 C C . PRO A 1 94 ? 7.010 -2.328 12.993 1.00 88.81 94 PRO A C 1
ATOM 694 O O . PRO A 1 94 ? 6.253 -1.528 12.440 1.00 88.81 94 PRO A O 1
ATOM 697 N N . ASN A 1 95 ? 7.522 -2.107 14.206 1.00 85.38 95 ASN A N 1
ATOM 698 C CA . ASN A 1 95 ? 7.245 -0.914 15.018 1.00 85.38 95 ASN A CA 1
ATOM 699 C C . ASN A 1 95 ? 5.748 -0.665 15.295 1.00 85.38 95 ASN A C 1
ATOM 701 O O . ASN A 1 95 ? 5.340 0.472 15.530 1.00 85.38 95 ASN A O 1
ATOM 705 N N . SER A 1 96 ? 4.919 -1.711 15.264 1.00 83.44 96 SER A N 1
ATOM 706 C CA . SER A 1 96 ? 3.473 -1.600 15.425 1.00 83.44 96 SER A CA 1
ATOM 707 C C . SER A 1 96 ? 2.880 -2.793 16.177 1.00 83.44 96 SER A C 1
ATOM 709 O O . SER A 1 96 ? 3.434 -3.887 16.198 1.00 83.44 96 SER A O 1
ATOM 711 N N . ASN A 1 97 ? 1.707 -2.584 16.779 1.00 80.81 97 ASN A N 1
ATOM 712 C CA . ASN A 1 97 ? 0.901 -3.644 17.397 1.00 80.81 97 ASN A CA 1
ATOM 713 C C . ASN A 1 97 ? -0.116 -4.260 16.416 1.00 80.81 97 ASN A C 1
ATOM 715 O O . ASN A 1 97 ? -0.991 -5.031 16.817 1.00 80.81 97 ASN A O 1
ATOM 719 N N . ILE A 1 98 ? -0.051 -3.883 15.137 1.00 80.81 98 ILE A N 1
ATOM 720 C CA . ILE A 1 98 ? -0.958 -4.366 14.097 1.00 80.81 98 ILE A CA 1
ATOM 721 C C . ILE A 1 98 ? -0.532 -5.773 13.693 1.00 80.81 98 ILE A C 1
ATOM 723 O O . ILE A 1 98 ? 0.519 -5.957 13.082 1.00 80.81 98 ILE A O 1
ATOM 727 N N . LYS A 1 99 ? -1.366 -6.764 14.017 1.00 81.19 99 LYS A N 1
ATOM 728 C CA . LYS A 1 99 ? -1.148 -8.158 13.623 1.00 81.19 99 LYS A CA 1
ATOM 729 C C . LYS A 1 99 ? -1.575 -8.407 12.184 1.00 81.19 99 LYS A C 1
ATOM 731 O O . LYS A 1 99 ? -2.636 -7.950 11.760 1.00 81.19 99 LYS A O 1
ATOM 736 N N . VAL A 1 100 ? -0.790 -9.203 11.468 1.00 76.00 100 VAL A N 1
ATOM 737 C CA . VAL A 1 100 ? -1.134 -9.659 10.120 1.00 76.00 100 VAL A CA 1
ATOM 738 C C . VAL A 1 100 ? -1.853 -11.002 10.225 1.00 76.00 100 VAL A C 1
ATOM 740 O O . VAL A 1 100 ? -1.299 -11.971 10.735 1.00 76.00 100 VAL A O 1
ATOM 743 N N . ALA A 1 101 ? -3.107 -11.052 9.770 1.00 69.38 101 ALA A N 1
ATOM 744 C CA . ALA A 1 101 ? -3.921 -12.270 9.806 1.00 69.38 101 ALA A CA 1
ATOM 745 C C . ALA A 1 101 ? -3.727 -13.147 8.558 1.00 69.38 101 ALA A C 1
ATOM 747 O O . ALA A 1 101 ? -3.614 -14.364 8.670 1.00 69.38 101 ALA A O 1
ATOM 748 N N . SER A 1 102 ? -3.689 -12.532 7.375 1.00 66.88 102 SER A N 1
ATOM 749 C CA . SER A 1 102 ? -3.459 -13.215 6.101 1.00 66.88 102 SER A CA 1
ATOM 750 C C . SER A 1 102 ? -3.052 -12.209 5.030 1.00 66.88 102 SER A C 1
ATOM 752 O O . SER A 1 102 ? -3.618 -11.116 4.967 1.00 66.88 102 SER A O 1
ATOM 754 N N . LEU A 1 103 ? -2.121 -12.598 4.163 1.00 63.91 103 LEU A N 1
ATOM 755 C CA . LEU A 1 103 ? -1.856 -11.922 2.898 1.00 63.91 103 LEU A CA 1
ATOM 756 C C . LEU A 1 103 ? -2.641 -12.654 1.801 1.00 63.91 103 LEU A C 1
ATOM 758 O O . LEU A 1 103 ? -2.682 -13.882 1.774 1.00 63.91 103 LEU A O 1
ATOM 762 N N . THR A 1 104 ? -3.333 -11.925 0.928 1.00 58.41 104 THR A N 1
ATOM 763 C CA . THR A 1 104 ? -4.032 -12.528 -0.216 1.00 58.41 104 THR A CA 1
ATOM 764 C C . THR A 1 104 ? -3.760 -11.699 -1.455 1.00 58.41 104 THR A C 1
ATOM 766 O O . THR A 1 104 ? -4.230 -10.568 -1.575 1.00 58.41 104 THR A O 1
ATOM 769 N N . VAL A 1 105 ? -3.007 -12.271 -2.391 1.00 58.91 105 VAL A N 1
ATOM 770 C CA . VAL A 1 105 ? -2.717 -11.637 -3.677 1.00 58.91 105 VAL A CA 1
ATOM 771 C C . VAL A 1 105 ? -3.838 -11.983 -4.654 1.00 58.91 105 VAL A C 1
ATOM 773 O O . VAL A 1 105 ? -4.051 -13.145 -4.986 1.00 58.91 105 VAL A O 1
ATOM 776 N N . THR A 1 106 ? -4.594 -10.977 -5.095 1.00 53.88 106 THR A N 1
ATOM 777 C CA . THR A 1 106 ? -5.799 -11.174 -5.924 1.00 53.88 106 THR A CA 1
ATOM 778 C C . THR A 1 106 ? -5.612 -10.805 -7.392 1.00 53.88 106 THR A C 1
ATOM 780 O O . THR A 1 106 ? -6.430 -11.207 -8.219 1.00 53.88 106 THR A O 1
ATOM 783 N N . GLN A 1 107 ? -4.551 -10.079 -7.756 1.00 52.47 107 GLN A N 1
ATOM 784 C CA . GLN A 1 107 ? -4.328 -9.698 -9.147 1.00 52.47 107 GLN A CA 1
ATOM 785 C C . GLN A 1 107 ? -2.851 -9.439 -9.450 1.00 52.47 107 GLN A C 1
ATOM 787 O O . GLN A 1 107 ? -2.204 -8.613 -8.814 1.00 52.47 107 GLN A O 1
ATOM 792 N N . GLN A 1 108 ? -2.348 -10.124 -10.475 1.00 54.34 108 GLN A N 1
ATOM 793 C CA . GLN A 1 108 ? -1.019 -9.932 -11.042 1.00 54.34 108 GLN A CA 1
ATOM 794 C C . GLN A 1 108 ? -1.196 -9.303 -12.424 1.00 54.34 108 GLN A C 1
ATOM 796 O O . GLN A 1 108 ? -1.636 -9.967 -13.363 1.00 54.34 108 GLN A O 1
ATOM 801 N N . VAL A 1 109 ? -0.904 -8.009 -12.550 1.00 53.34 109 VAL A N 1
ATOM 802 C CA . VAL A 1 109 ? -0.885 -7.343 -13.858 1.00 53.34 109 VAL A CA 1
ATOM 803 C C . VAL A 1 109 ? 0.502 -7.590 -14.461 1.00 53.34 109 VAL A C 1
ATOM 805 O O . VAL A 1 109 ? 1.496 -7.252 -13.817 1.00 53.34 109 VAL A O 1
ATOM 808 N N . PRO A 1 110 ? 0.617 -8.209 -15.652 1.00 48.59 110 PRO A N 1
ATOM 809 C CA . PRO A 1 110 ? 1.908 -8.365 -16.305 1.00 48.59 110 PRO A CA 1
ATOM 810 C C . PRO A 1 110 ? 2.562 -6.994 -16.482 1.00 48.59 110 PRO A C 1
ATOM 812 O O . PRO A 1 110 ? 1.870 -6.014 -16.773 1.00 48.59 110 PRO A O 1
ATOM 815 N N . ALA A 1 111 ? 3.888 -6.929 -16.340 1.00 49.78 111 ALA A N 1
ATOM 816 C CA . ALA A 1 111 ? 4.640 -5.736 -16.698 1.00 49.78 111 ALA A CA 1
ATOM 817 C C . ALA A 1 111 ? 4.270 -5.371 -18.139 1.00 49.78 111 ALA A C 1
ATOM 819 O O . ALA A 1 111 ? 4.594 -6.098 -19.080 1.00 49.78 111 ALA A O 1
ATOM 820 N N . THR A 1 112 ? 3.530 -4.275 -18.313 1.00 42.66 112 THR A N 1
ATOM 821 C CA . THR A 1 112 ? 3.272 -3.764 -19.651 1.00 42.66 112 THR A CA 1
ATOM 822 C C . THR A 1 112 ? 4.628 -3.287 -20.127 1.00 42.66 112 THR A C 1
ATOM 824 O O . THR A 1 112 ? 5.152 -2.304 -19.607 1.00 42.66 112 THR A O 1
ATOM 827 N N . THR A 1 113 ? 5.232 -4.000 -21.075 1.00 42.62 113 THR A N 1
ATOM 828 C CA . THR A 1 113 ? 6.390 -3.515 -21.823 1.00 42.62 113 THR A CA 1
ATOM 829 C C . THR A 1 113 ? 5.904 -2.381 -22.723 1.00 42.62 113 THR A C 1
ATOM 831 O O . THR A 1 113 ? 5.880 -2.487 -23.945 1.00 42.62 113 THR A O 1
ATOM 834 N N . ALA A 1 114 ? 5.430 -1.292 -22.122 1.00 44.06 114 ALA A N 1
ATOM 835 C CA . ALA A 1 114 ? 5.370 -0.033 -22.814 1.00 44.06 114 ALA A CA 1
ATOM 836 C C . ALA A 1 114 ? 6.837 0.321 -23.040 1.00 44.06 114 ALA A C 1
ATOM 838 O O . ALA A 1 114 ? 7.551 0.691 -22.106 1.00 44.06 114 ALA A O 1
ATOM 839 N N . ALA A 1 115 ? 7.306 0.135 -24.278 1.00 46.16 115 ALA A N 1
ATOM 840 C CA . ALA A 1 115 ? 8.463 0.872 -24.759 1.00 46.16 115 ALA A CA 1
ATOM 841 C C . ALA A 1 115 ? 8.324 2.310 -24.240 1.00 46.16 115 ALA A C 1
ATOM 843 O O . ALA A 1 115 ? 7.191 2.807 -24.249 1.00 46.16 115 ALA A O 1
ATOM 844 N N . PRO A 1 116 ? 9.400 2.946 -23.737 1.00 47.72 116 PRO A N 1
ATOM 845 C CA . PRO A 1 116 ? 9.313 4.302 -23.224 1.00 47.72 116 PRO A CA 1
ATOM 846 C C . PRO A 1 116 ? 8.599 5.119 -24.288 1.00 47.72 116 PRO A C 1
ATOM 848 O O . PRO A 1 116 ? 9.124 5.284 -25.390 1.00 47.72 116 PRO A O 1
ATOM 851 N N . VAL A 1 117 ? 7.362 5.532 -23.996 1.00 48.84 117 VAL A N 1
ATOM 852 C CA . VAL A 1 117 ? 6.676 6.495 -24.841 1.00 48.84 117 VAL A CA 1
ATOM 853 C C . VAL A 1 117 ? 7.633 7.675 -24.798 1.00 48.84 117 VAL A C 1
ATOM 855 O O . VAL A 1 117 ? 7.890 8.168 -23.691 1.00 48.84 117 VAL A O 1
ATOM 858 N N . PRO A 1 118 ? 8.285 8.032 -25.924 1.00 59.75 118 PRO A N 1
ATOM 859 C CA . PRO A 1 118 ? 9.183 9.170 -25.929 1.00 59.75 118 PRO A CA 1
ATOM 860 C C . PRO A 1 118 ? 8.389 10.308 -25.302 1.00 59.75 118 PRO A C 1
ATOM 862 O O . PRO A 1 118 ? 7.208 10.427 -25.645 1.00 59.75 118 PRO A O 1
ATOM 865 N N . PRO A 1 119 ? 8.962 11.046 -24.331 1.00 57.28 119 PRO A N 1
ATOM 866 C CA . PRO A 1 119 ? 8.234 12.118 -23.680 1.00 57.28 119 PRO A CA 1
ATOM 867 C C . PRO A 1 119 ? 7.616 12.933 -24.802 1.00 57.28 119 PRO A C 1
ATOM 869 O O . PRO A 1 119 ? 8.352 13.436 -25.657 1.00 57.28 119 PRO A O 1
ATOM 872 N N . GLU A 1 120 ? 6.278 12.958 -24.873 1.00 59.16 120 GLU A N 1
ATOM 873 C CA . GLU A 1 120 ? 5.617 13.883 -25.776 1.00 59.16 120 GLU A CA 1
ATOM 874 C C . GLU A 1 120 ? 6.288 15.216 -25.475 1.00 59.16 120 GLU A C 1
ATOM 876 O O . GLU A 1 120 ? 6.352 15.582 -24.292 1.00 59.16 120 GLU A O 1
ATOM 881 N N . PRO A 1 121 ? 6.901 15.885 -26.469 1.00 58.22 121 PRO A N 1
ATOM 882 C CA . PRO A 1 121 ? 7.499 17.176 -26.217 1.00 58.22 121 PRO A CA 1
ATOM 883 C C . PRO A 1 121 ? 6.363 17.990 -25.627 1.00 58.22 121 PRO A C 1
ATOM 885 O O . PRO A 1 121 ? 5.365 18.216 -26.313 1.00 58.22 121 PRO A O 1
ATOM 888 N N . PHE A 1 122 ? 6.446 18.305 -24.329 1.00 53.19 122 PHE A N 1
ATOM 889 C CA . PHE A 1 122 ? 5.470 19.142 -23.656 1.00 53.19 122 PHE A CA 1
ATOM 890 C C . PHE A 1 122 ? 5.440 20.402 -24.486 1.00 53.19 122 PHE A C 1
ATOM 892 O O . PHE A 1 122 ? 6.402 21.166 -24.477 1.00 53.19 122 PHE A O 1
ATOM 899 N N . ALA A 1 123 ? 4.409 20.487 -25.323 1.00 58.22 123 ALA A N 1
ATOM 900 C CA . ALA A 1 123 ? 4.512 21.213 -26.565 1.00 58.22 123 ALA A CA 1
ATOM 901 C C . ALA A 1 123 ? 4.916 22.643 -26.220 1.00 58.22 123 ALA A C 1
ATOM 903 O O . ALA A 1 123 ? 4.200 23.294 -25.460 1.00 58.22 123 ALA A O 1
ATOM 904 N N . GLU A 1 124 ? 6.099 23.065 -26.682 1.00 60.75 124 GLU A N 1
ATOM 905 C CA . GLU A 1 124 ? 6.830 24.262 -26.224 1.00 60.75 124 GLU A CA 1
ATOM 906 C C . GLU A 1 124 ? 5.947 25.518 -26.180 1.00 60.75 124 GLU A C 1
ATOM 908 O O . GLU A 1 124 ? 6.163 26.430 -25.380 1.00 60.75 124 GLU A O 1
ATOM 913 N N . TRP A 1 125 ? 4.875 25.527 -26.974 1.00 67.44 125 TRP A N 1
ATOM 914 C CA . TRP A 1 125 ? 3.838 26.546 -26.954 1.00 67.44 125 TRP A CA 1
ATOM 915 C C . TRP A 1 125 ? 3.138 26.707 -25.592 1.00 67.44 125 TRP A C 1
ATOM 917 O O . TRP A 1 125 ? 2.825 27.833 -25.226 1.00 67.44 125 TRP A O 1
ATOM 927 N N . LYS A 1 126 ? 2.918 25.647 -24.800 1.00 66.88 126 LYS A N 1
ATOM 928 C CA . LYS A 1 126 ? 2.280 25.749 -23.472 1.00 66.88 126 LYS A CA 1
ATOM 929 C C . LYS A 1 126 ? 3.166 26.502 -22.480 1.00 66.88 126 LYS A C 1
ATOM 931 O O . LYS A 1 126 ? 2.664 27.335 -21.731 1.00 66.88 126 LYS A O 1
ATOM 936 N N . ILE A 1 127 ? 4.478 26.262 -22.516 1.00 70.00 127 ILE A N 1
ATOM 937 C CA . ILE A 1 127 ? 5.457 26.988 -21.691 1.00 70.00 127 ILE A CA 1
ATOM 938 C C . ILE A 1 127 ? 5.553 28.444 -22.167 1.00 70.00 127 ILE A C 1
ATOM 940 O O . ILE A 1 127 ? 5.493 29.359 -21.348 1.00 70.00 127 ILE A O 1
ATOM 944 N N . ALA A 1 128 ? 5.596 28.673 -23.484 1.00 71.75 128 ALA A N 1
ATOM 945 C CA . ALA A 1 128 ? 5.603 30.018 -24.057 1.00 71.75 128 ALA A CA 1
ATOM 946 C C . ALA A 1 128 ? 4.345 30.830 -23.687 1.00 71.75 128 ALA A C 1
ATOM 948 O O . ALA A 1 128 ? 4.452 32.011 -23.356 1.00 71.75 128 ALA A O 1
ATOM 949 N N . VAL A 1 129 ? 3.165 30.198 -23.674 1.00 78.25 129 VAL A N 1
ATOM 950 C CA . VAL A 1 129 ? 1.902 30.828 -23.250 1.00 78.25 129 VAL A CA 1
ATOM 951 C C . VAL A 1 129 ? 1.938 31.187 -21.764 1.00 78.25 129 VAL A C 1
ATOM 953 O O . VAL A 1 129 ? 1.581 32.308 -21.410 1.00 78.25 129 VAL A O 1
ATOM 956 N N . ILE A 1 130 ? 2.428 30.293 -20.897 1.00 80.75 130 ILE A N 1
ATOM 957 C CA . ILE A 1 130 ? 2.566 30.581 -19.460 1.00 80.75 130 ILE A CA 1
ATOM 958 C C . ILE A 1 130 ? 3.529 31.760 -19.236 1.00 80.7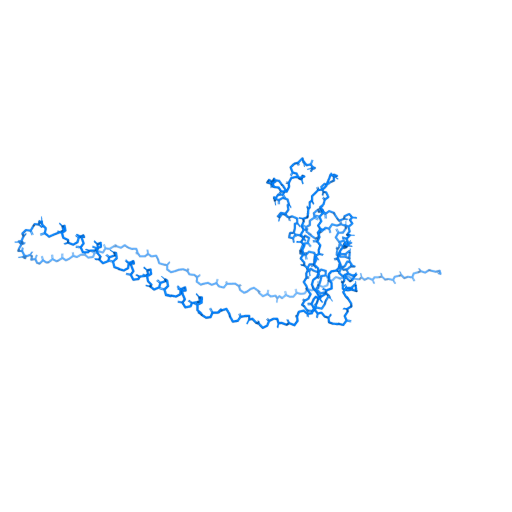5 130 ILE A C 1
ATOM 960 O O . ILE A 1 130 ? 3.197 32.688 -18.497 1.00 80.75 130 ILE A O 1
ATOM 964 N N . CYS A 1 131 ? 4.679 31.787 -19.918 1.00 76.94 131 CYS A N 1
ATOM 965 C CA . CYS A 1 131 ? 5.625 32.904 -19.835 1.00 76.94 131 CYS A CA 1
ATOM 966 C C . CYS A 1 131 ? 5.022 34.226 -20.337 1.00 76.94 131 CYS A C 1
ATOM 968 O O . CYS A 1 131 ? 5.194 35.259 -19.687 1.00 76.94 131 CYS A O 1
ATOM 970 N N . ALA A 1 132 ? 4.277 34.209 -21.447 1.00 81.88 132 ALA A N 1
ATOM 971 C CA . ALA A 1 132 ? 3.599 35.395 -21.967 1.00 81.88 132 ALA A CA 1
ATOM 972 C C . ALA A 1 132 ? 2.536 35.928 -20.988 1.00 81.88 132 ALA A C 1
ATOM 974 O O . ALA A 1 132 ? 2.456 37.138 -20.766 1.00 81.88 132 ALA A O 1
ATOM 975 N N . CYS A 1 133 ? 1.767 35.041 -20.347 1.00 84.00 133 CYS A N 1
ATOM 976 C CA . CYS A 1 133 ? 0.784 35.419 -19.330 1.00 84.00 133 CYS A CA 1
ATOM 977 C C . CYS A 1 133 ? 1.435 36.060 -18.095 1.00 84.00 133 CYS A C 1
ATOM 979 O O . CYS A 1 133 ? 0.930 37.068 -17.598 1.00 84.00 133 CYS A O 1
ATOM 981 N N . ILE A 1 134 ? 2.567 35.527 -17.622 1.00 87.31 134 ILE A N 1
ATOM 982 C CA . ILE A 1 134 ? 3.296 36.085 -16.470 1.00 87.31 134 ILE A CA 1
ATOM 983 C C . ILE A 1 134 ? 3.840 37.483 -16.795 1.00 87.31 134 ILE A C 1
ATOM 985 O O . ILE A 1 134 ? 3.688 38.405 -15.992 1.00 87.31 134 ILE A O 1
ATOM 989 N N . LEU A 1 135 ? 4.425 37.672 -17.983 1.00 85.69 135 LEU A N 1
ATOM 990 C CA . LEU A 1 135 ? 4.947 38.976 -18.407 1.00 85.69 135 LEU A CA 1
ATOM 991 C C . LEU A 1 135 ? 3.835 40.019 -18.576 1.00 85.69 135 LEU A C 1
ATOM 993 O O . LEU A 1 135 ? 3.997 41.163 -18.149 1.00 85.69 135 LEU A O 1
ATOM 997 N N . ALA A 1 136 ? 2.690 39.625 -19.139 1.00 84.94 136 ALA A N 1
ATOM 998 C CA . ALA A 1 136 ? 1.530 40.503 -19.254 1.00 84.94 136 ALA A CA 1
ATOM 999 C C . ALA A 1 136 ? 0.994 40.918 -17.872 1.00 84.94 136 ALA A C 1
ATOM 1001 O O . ALA A 1 136 ? 0.741 42.100 -17.640 1.00 84.94 136 ALA A O 1
ATOM 1002 N N . ALA A 1 137 ? 0.885 39.975 -16.930 1.00 85.25 137 ALA A N 1
ATOM 1003 C CA . ALA A 1 137 ? 0.454 40.269 -15.565 1.00 85.25 137 ALA A CA 1
ATOM 1004 C C . ALA A 1 137 ? 1.422 41.228 -14.849 1.00 85.25 137 ALA A C 1
ATOM 1006 O O . ALA A 1 137 ? 0.982 42.207 -14.247 1.00 85.25 137 ALA A O 1
ATOM 1007 N N . ALA A 1 138 ? 2.735 41.008 -14.970 1.00 83.38 138 ALA A N 1
ATOM 1008 C CA . ALA A 1 138 ? 3.746 41.888 -14.385 1.00 83.38 138 ALA A CA 1
ATOM 1009 C C . ALA A 1 138 ? 3.677 43.319 -14.953 1.00 83.38 138 ALA A C 1
ATOM 1011 O O . ALA A 1 138 ? 3.761 44.289 -14.197 1.00 83.38 138 ALA A O 1
ATOM 1012 N N . ALA A 1 139 ? 3.459 43.463 -16.264 1.00 83.12 139 ALA A N 1
ATOM 1013 C CA . ALA A 1 139 ? 3.301 44.768 -16.905 1.00 83.12 139 ALA A CA 1
ATOM 1014 C C . ALA A 1 139 ? 2.041 45.508 -16.421 1.00 83.12 139 ALA A C 1
ATOM 1016 O O . ALA A 1 139 ? 2.095 46.712 -16.163 1.00 83.12 139 ALA A O 1
ATOM 1017 N N . ILE A 1 140 ? 0.925 44.792 -16.239 1.00 85.12 140 ILE A N 1
ATOM 1018 C CA . ILE A 1 140 ? -0.316 45.362 -15.694 1.00 85.12 140 ILE A CA 1
ATOM 1019 C C . ILE A 1 140 ? -0.100 45.829 -14.250 1.00 85.12 140 ILE A C 1
ATOM 1021 O O . ILE A 1 140 ? -0.461 46.955 -13.915 1.00 85.12 140 ILE A O 1
ATOM 1025 N N . ILE A 1 141 ? 0.542 45.013 -13.408 1.00 84.31 141 ILE A N 1
ATOM 1026 C CA . ILE A 1 141 ? 0.838 45.372 -12.013 1.00 84.31 141 ILE A CA 1
ATOM 1027 C C . ILE A 1 141 ? 1.732 46.618 -11.951 1.00 84.31 141 ILE A C 1
ATOM 1029 O O . ILE A 1 141 ? 1.448 47.540 -11.186 1.00 84.31 141 ILE A O 1
ATOM 1033 N N . ALA A 1 142 ? 2.772 46.692 -12.787 1.00 79.69 142 ALA A N 1
ATOM 1034 C CA . ALA A 1 142 ? 3.650 47.857 -12.857 1.00 79.69 142 ALA A CA 1
ATOM 1035 C C . ALA A 1 142 ? 2.906 49.124 -13.315 1.00 79.69 142 ALA A C 1
ATOM 1037 O O . ALA A 1 142 ? 3.123 50.203 -12.760 1.00 79.69 142 ALA A O 1
ATOM 1038 N N . ALA A 1 143 ? 1.996 49.002 -14.287 1.00 78.12 143 ALA A N 1
ATOM 1039 C CA . ALA A 1 143 ? 1.172 50.115 -14.750 1.00 78.12 143 ALA A CA 1
ATOM 1040 C C . ALA A 1 143 ? 0.222 50.618 -13.651 1.00 78.12 143 ALA A C 1
ATOM 1042 O O . ALA A 1 143 ? 0.156 51.825 -13.414 1.00 78.12 143 ALA A O 1
ATOM 1043 N N . VAL A 1 144 ? -0.443 49.702 -12.934 1.00 82.19 144 VAL A N 1
ATOM 1044 C CA . VAL A 1 144 ? -1.325 50.033 -11.803 1.00 82.19 144 VAL A CA 1
ATOM 1045 C C . VAL A 1 144 ? -0.533 50.721 -10.690 1.00 82.19 144 VAL A C 1
ATOM 1047 O O . VAL A 1 144 ? -0.919 51.802 -10.243 1.00 82.19 144 VAL A O 1
ATOM 1050 N N . ALA A 1 145 ? 0.623 50.173 -10.305 1.00 76.12 145 ALA A N 1
ATOM 1051 C CA . ALA A 1 145 ? 1.495 50.776 -9.299 1.00 76.12 145 ALA A CA 1
ATOM 1052 C C . ALA A 1 145 ? 1.953 52.190 -9.705 1.00 76.12 145 ALA A C 1
ATOM 1054 O O . ALA A 1 145 ? 1.887 53.121 -8.899 1.00 76.12 145 ALA A O 1
ATOM 1055 N N . ALA A 1 146 ? 2.340 52.392 -10.969 1.00 74.06 146 ALA A N 1
ATOM 1056 C CA . ALA A 1 146 ? 2.732 53.703 -11.482 1.00 74.06 146 ALA A CA 1
ATOM 1057 C C . ALA A 1 146 ? 1.572 54.716 -11.465 1.00 74.06 146 ALA A C 1
ATOM 1059 O O . ALA A 1 146 ? 1.788 55.893 -11.157 1.00 74.06 146 ALA A O 1
ATOM 1060 N N . THR A 1 147 ? 0.340 54.283 -11.758 1.00 71.69 147 THR A N 1
ATOM 1061 C CA . THR A 1 147 ? -0.847 55.143 -11.637 1.00 71.69 147 THR A CA 1
ATOM 1062 C C . THR A 1 147 ? -1.189 55.474 -10.185 1.00 71.69 147 THR A C 1
ATOM 1064 O O . THR A 1 147 ? -1.450 56.640 -9.894 1.00 71.69 147 THR A O 1
ATOM 1067 N N . CYS A 1 148 ? -1.095 54.512 -9.261 1.00 71.62 148 CYS A N 1
ATOM 1068 C CA . CYS A 1 148 ? -1.326 54.743 -7.833 1.00 71.62 148 CYS A CA 1
ATOM 1069 C C . CYS A 1 148 ? -0.318 55.747 -7.248 1.00 71.62 148 CYS A C 1
ATOM 1071 O O . CYS A 1 148 ? -0.716 56.688 -6.562 1.00 71.62 148 CYS A O 1
ATOM 1073 N N . ILE A 1 149 ? 0.971 55.628 -7.594 1.00 69.19 149 ILE A N 1
ATOM 1074 C CA . ILE A 1 149 ? 2.013 56.580 -7.166 1.00 69.19 149 ILE A CA 1
ATOM 1075 C C . ILE A 1 149 ? 1.749 57.986 -7.734 1.00 69.19 149 ILE A C 1
ATOM 1077 O O . ILE A 1 149 ? 1.928 58.987 -7.039 1.00 69.19 149 ILE A O 1
ATOM 1081 N N . ARG A 1 150 ? 1.299 58.093 -8.993 1.00 63.34 150 ARG A N 1
ATOM 1082 C CA . ARG A 1 150 ? 0.971 59.389 -9.616 1.00 63.34 150 ARG A CA 1
ATOM 1083 C C . ARG A 1 150 ? -0.243 60.076 -8.997 1.00 63.34 150 ARG A C 1
ATOM 1085 O O . ARG A 1 150 ? -0.292 61.304 -9.031 1.00 63.34 150 ARG A O 1
ATOM 1092 N N . MET A 1 151 ? -1.204 59.318 -8.474 1.00 59.97 151 MET A N 1
ATOM 1093 C CA . MET A 1 151 ? -2.365 59.883 -7.783 1.00 59.97 151 MET A CA 1
ATOM 1094 C C . MET A 1 151 ? -1.986 60.392 -6.390 1.00 59.97 151 MET A C 1
ATOM 1096 O O . MET A 1 151 ? -2.297 61.539 -6.086 1.00 59.97 151 MET A O 1
ATOM 1100 N N . HIS A 1 152 ? -1.195 59.635 -5.622 1.00 57.47 152 HIS A N 1
ATOM 1101 C CA . HIS A 1 152 ? -0.729 60.076 -4.299 1.00 57.47 152 HIS A CA 1
ATOM 1102 C C . HIS A 1 152 ? 0.124 61.355 -4.350 1.00 57.47 152 HIS A C 1
ATOM 1104 O O . HIS A 1 152 ? 0.029 62.213 -3.482 1.00 57.47 152 HIS A O 1
ATOM 1110 N N . ARG A 1 153 ? 0.919 61.551 -5.413 1.00 55.09 153 ARG A N 1
ATOM 1111 C CA . ARG A 1 153 ? 1.774 62.745 -5.550 1.00 55.09 153 ARG A CA 1
ATOM 1112 C C . ARG A 1 153 ? 1.019 64.055 -5.806 1.00 55.09 153 ARG A C 1
ATOM 1114 O O . ARG A 1 153 ? 1.624 65.118 -5.692 1.00 55.09 153 ARG A O 1
ATOM 1121 N N . LYS A 1 154 ? -0.257 63.997 -6.206 1.00 50.88 154 LYS A N 1
ATOM 1122 C CA . LYS A 1 154 ? -1.073 65.197 -6.462 1.00 50.88 154 LYS A CA 1
ATOM 1123 C C . LYS A 1 154 ? -1.738 65.750 -5.203 1.00 50.88 154 LYS A C 1
ATOM 1125 O O . LYS A 1 154 ? -2.139 66.908 -5.220 1.00 50.88 154 LYS A O 1
ATOM 1130 N N . GLU A 1 155 ? -1.826 64.966 -4.134 1.00 52.25 155 GLU A N 1
ATOM 1131 C CA . GLU A 1 155 ? -2.469 65.401 -2.888 1.00 52.25 155 GLU A CA 1
ATOM 1132 C C . GLU A 1 155 ? -1.497 66.163 -1.967 1.00 52.25 155 GLU A C 1
ATOM 1134 O O . GLU A 1 155 ? -1.913 67.084 -1.270 1.00 52.25 155 GLU A O 1
ATOM 1139 N N . ASP A 1 156 ? -0.186 65.916 -2.068 1.00 52.25 156 ASP A N 1
ATOM 1140 C CA . ASP A 1 156 ? 0.817 66.535 -1.181 1.00 52.25 156 ASP A CA 1
ATOM 1141 C C . ASP A 1 156 ? 1.334 67.916 -1.637 1.00 52.25 156 ASP A C 1
ATOM 1143 O O . ASP A 1 156 ? 2.172 68.520 -0.970 1.00 52.25 156 ASP A O 1
ATOM 1147 N N . THR A 1 157 ? 0.870 68.453 -2.772 1.00 50.91 157 THR A N 1
ATOM 1148 C CA . THR A 1 157 ? 1.350 69.751 -3.308 1.00 50.91 157 THR A CA 1
ATOM 1149 C C . THR A 1 157 ? 0.401 70.929 -3.077 1.00 50.91 157 THR A C 1
ATOM 1151 O O . THR A 1 157 ? 0.632 72.016 -3.603 1.00 50.91 157 THR A O 1
ATOM 1154 N N . SER A 1 158 ? -0.635 70.751 -2.251 1.00 48.53 158 SER A N 1
ATOM 1155 C CA . SER A 1 158 ? -1.586 71.806 -1.877 1.00 48.53 158 SER A CA 1
ATOM 1156 C C . SER A 1 158 ? -1.538 72.146 -0.382 1.00 48.53 158 SER A C 1
ATOM 1158 O O . SER A 1 158 ? -2.576 72.288 0.256 1.00 48.53 158 SER A O 1
ATOM 1160 N N . SER A 1 159 ? -0.357 72.308 0.211 1.00 48.81 159 SER A N 1
ATOM 1161 C CA . SER A 1 159 ? -0.217 73.185 1.379 1.00 48.81 159 SER A CA 1
ATOM 1162 C C . SER A 1 159 ? 1.248 73.489 1.676 1.00 48.81 159 SER A C 1
ATOM 1164 O O . SER A 1 159 ? 2.095 72.606 1.624 1.00 48.81 159 SER A O 1
ATOM 1166 N N . VAL A 1 160 ? 1.485 74.731 2.099 1.00 47.03 160 VAL A N 1
ATOM 1167 C CA . VAL A 1 160 ? 2.681 75.261 2.774 1.00 47.03 160 VAL A CA 1
ATOM 1168 C C . VAL A 1 160 ? 3.736 75.947 1.884 1.00 47.03 160 VAL A C 1
ATOM 1170 O O . VAL A 1 160 ? 4.544 75.345 1.184 1.00 47.03 160 VAL A O 1
ATOM 1173 N N . MET A 1 161 ? 3.712 77.281 1.990 1.00 40.19 161 MET A N 1
ATOM 1174 C CA . MET A 1 161 ? 4.691 78.255 1.501 1.00 40.19 161 MET A CA 1
ATOM 1175 C C . MET A 1 161 ? 6.070 78.117 2.186 1.00 40.19 161 MET A C 1
ATOM 1177 O O . MET A 1 161 ? 6.148 77.652 3.323 1.00 40.19 161 MET A O 1
ATOM 1181 N N . PRO A 1 162 ? 7.160 78.600 1.555 1.00 50.25 162 PRO A N 1
ATOM 1182 C CA . PRO A 1 162 ? 8.517 78.453 2.069 1.00 50.25 162 PRO A CA 1
ATOM 1183 C C . PRO A 1 162 ? 8.911 79.598 3.017 1.00 50.25 162 PRO A C 1
ATOM 1185 O O . PRO A 1 162 ? 8.795 80.774 2.670 1.00 50.25 162 PRO A O 1
ATOM 1188 N N . MET A 1 163 ? 9.495 79.272 4.174 1.00 40.53 163 MET A N 1
ATOM 1189 C CA . MET A 1 163 ? 10.255 80.239 4.973 1.00 40.53 163 MET A CA 1
ATOM 1190 C C . MET A 1 163 ? 11.616 79.684 5.417 1.00 40.53 163 MET A C 1
ATOM 1192 O O . MET A 1 163 ? 11.726 78.801 6.254 1.00 40.53 163 MET A O 1
ATOM 1196 N N . LYS A 1 164 ? 12.643 80.260 4.781 1.00 40.56 164 LYS A N 1
ATOM 1197 C CA . LYS A 1 164 ? 13.960 80.683 5.288 1.00 40.56 164 LYS A CA 1
ATOM 1198 C C . LYS A 1 164 ? 14.721 79.802 6.299 1.00 40.56 164 LYS A C 1
ATOM 1200 O O . LYS A 1 164 ? 14.539 79.869 7.503 1.00 40.56 164 LYS A O 1
ATOM 1205 N N . LYS A 1 165 ? 15.746 79.164 5.732 1.00 46.44 165 LYS A N 1
ATOM 1206 C CA . LYS A 1 165 ? 17.151 79.027 6.165 1.00 46.44 165 LYS A CA 1
ATOM 1207 C C . LYS A 1 165 ? 17.637 79.953 7.308 1.00 46.44 165 LYS A C 1
ATOM 1209 O O . LYS A 1 165 ? 17.780 81.152 7.088 1.00 46.44 165 LYS A O 1
ATOM 1214 N N . SER A 1 166 ? 18.042 79.355 8.427 1.00 43.16 166 SER A N 1
ATOM 1215 C CA . SER A 1 166 ? 19.167 79.692 9.335 1.00 43.16 166 SER A CA 1
ATOM 1216 C C . SER A 1 166 ? 19.197 78.555 10.390 1.00 43.16 166 SER A C 1
ATOM 1218 O O . SER A 1 166 ? 18.190 77.884 10.561 1.00 43.16 166 SER A O 1
ATOM 1220 N N . GLU A 1 167 ? 20.224 78.184 11.142 1.00 39.59 167 GLU A N 1
ATOM 1221 C CA . GLU A 1 167 ? 21.643 78.479 11.257 1.00 39.59 167 GLU A CA 1
ATOM 1222 C C . GLU A 1 167 ? 22.172 77.522 12.356 1.00 39.59 167 GLU A C 1
ATOM 1224 O O . GLU A 1 167 ? 21.463 77.225 13.307 1.00 39.59 167 GLU A O 1
ATOM 1229 N N . LYS A 1 168 ? 23.398 77.023 12.158 1.00 43.75 168 LYS A N 1
ATOM 1230 C CA . LYS A 1 168 ? 24.406 76.534 13.123 1.00 43.75 168 LYS A CA 1
ATOM 1231 C C . LYS A 1 168 ? 24.058 75.725 14.394 1.00 43.75 168 LYS A C 1
ATOM 1233 O O . LYS A 1 168 ? 23.355 76.157 15.293 1.00 43.75 168 LYS A O 1
ATOM 1238 N N . ALA A 1 169 ? 24.961 74.747 14.543 1.00 42.22 169 ALA A N 1
ATOM 1239 C CA . ALA A 1 169 ? 25.756 74.388 15.723 1.00 42.22 169 ALA A CA 1
ATOM 1240 C C . ALA A 1 169 ? 25.207 73.320 16.678 1.00 42.22 169 ALA A C 1
ATOM 1242 O O . ALA A 1 169 ? 24.285 73.548 17.443 1.00 42.22 169 ALA A O 1
ATOM 1243 N N . GLY A 1 170 ? 25.985 72.237 16.759 1.00 42.19 170 GLY A N 1
ATOM 1244 C CA . GLY A 1 170 ? 26.717 71.974 17.993 1.00 42.19 170 GLY A CA 1
ATOM 1245 C C . GLY A 1 170 ? 26.231 70.805 18.843 1.00 42.19 170 GLY A C 1
ATOM 1246 O O . GLY A 1 170 ? 25.216 70.900 19.510 1.00 42.19 170 GLY A O 1
ATOM 1247 N N . PHE A 1 171 ? 27.134 69.828 18.951 1.00 40.09 171 PHE A N 1
ATOM 1248 C CA . PHE A 1 171 ? 27.437 69.052 20.157 1.00 40.09 171 PHE A CA 1
ATOM 1249 C C . PHE A 1 171 ? 26.548 67.867 20.580 1.00 40.09 171 PHE A C 1
ATOM 1251 O O . PHE A 1 171 ? 25.328 67.928 20.606 1.00 40.09 171 PHE A O 1
ATOM 1258 N N . ALA A 1 172 ? 27.286 66.853 21.055 1.00 44.34 172 ALA A N 1
ATOM 1259 C CA . ALA A 1 172 ? 26.922 65.735 21.929 1.00 44.34 172 ALA A CA 1
ATOM 1260 C C . ALA A 1 172 ? 26.352 64.443 21.295 1.00 44.34 172 ALA A C 1
ATOM 1262 O O . ALA A 1 172 ? 25.164 64.287 21.045 1.00 44.34 172 ALA A O 1
ATOM 1263 N N . ASN A 1 173 ? 27.264 63.474 21.148 1.00 44.56 173 ASN A N 1
ATOM 1264 C CA . ASN A 1 173 ? 27.058 62.032 21.390 1.00 44.56 173 ASN A CA 1
ATOM 1265 C C . ASN A 1 173 ? 26.670 61.793 22.879 1.00 44.56 173 ASN A C 1
ATOM 1267 O O . ASN A 1 173 ? 26.839 62.735 23.660 1.00 44.56 173 ASN A O 1
ATOM 1271 N N . PRO A 1 174 ? 26.353 60.567 23.364 1.00 59.03 174 PRO A N 1
ATOM 1272 C CA . PRO A 1 174 ? 26.167 59.264 22.700 1.00 59.03 174 PRO A CA 1
ATOM 1273 C C . PRO A 1 174 ? 24.893 58.525 23.203 1.00 59.03 174 PRO A C 1
ATOM 1275 O O . PRO A 1 174 ? 24.106 59.101 23.946 1.00 59.03 174 PRO A O 1
ATOM 1278 N N . VAL A 1 175 ? 24.717 57.246 22.834 1.00 42.34 175 VAL A N 1
ATOM 1279 C CA . VAL A 1 175 ? 24.286 56.102 23.687 1.00 42.34 175 VAL A CA 1
ATOM 1280 C C . VAL A 1 175 ? 23.524 55.069 22.846 1.00 42.34 175 VAL A C 1
ATOM 1282 O O . VAL A 1 175 ? 22.480 55.373 22.280 1.00 42.34 175 VAL A O 1
ATOM 1285 N N . GLY A 1 176 ? 24.006 53.823 22.881 1.00 39.81 176 GLY A N 1
ATOM 1286 C CA . GLY A 1 176 ? 23.114 52.686 23.114 1.00 39.81 176 GLY A CA 1
ATOM 1287 C C . GLY A 1 176 ? 23.069 51.587 22.055 1.00 39.81 176 GLY A C 1
ATOM 1288 O O . GLY A 1 176 ? 22.294 51.689 21.111 1.00 39.81 176 GLY A O 1
ATOM 1289 N N . ASN A 1 177 ? 23.768 50.491 22.380 1.00 47.88 177 ASN A N 1
ATOM 1290 C CA . ASN A 1 177 ? 23.416 49.081 22.129 1.00 47.88 177 ASN A CA 1
ATOM 1291 C C . ASN A 1 177 ? 23.834 48.550 20.741 1.00 47.88 177 ASN A C 1
ATOM 1293 O O . ASN A 1 177 ? 23.253 48.916 19.727 1.00 47.88 177 ASN A O 1
ATOM 1297 N N . GLU A 1 178 ? 24.935 47.799 20.581 1.00 46.16 178 GLU A N 1
ATOM 1298 C CA . GLU A 1 178 ? 25.260 46.459 21.132 1.00 46.16 178 GLU A CA 1
ATOM 1299 C C . GLU A 1 178 ? 24.105 45.460 20.996 1.00 46.16 178 GLU A C 1
ATOM 1301 O O . GLU A 1 178 ? 23.036 45.716 21.529 1.00 46.16 178 GLU A O 1
ATOM 1306 N N . TYR A 1 179 ? 24.332 44.403 20.200 1.00 52.75 179 TYR A N 1
ATOM 1307 C CA . TYR A 1 179 ? 24.120 42.954 20.425 1.00 52.75 179 TYR A CA 1
ATOM 1308 C C . TYR A 1 179 ? 24.321 42.281 19.050 1.00 52.75 179 TYR A C 1
ATOM 1310 O O . TYR A 1 179 ? 23.502 42.422 18.147 1.00 52.75 179 TYR A O 1
ATOM 1318 N N . GLU A 1 180 ? 25.550 41.881 18.732 1.00 50.34 180 GLU A N 1
ATOM 1319 C CA . GLU A 1 180 ? 26.113 40.535 18.960 1.00 50.34 180 GLU A CA 1
ATOM 1320 C C . GLU A 1 180 ? 25.515 39.441 18.060 1.00 50.34 180 GLU A C 1
ATOM 1322 O O . GLU A 1 180 ? 24.547 38.749 18.362 1.00 50.34 180 GLU A O 1
ATOM 1327 N N . GLU A 1 181 ? 26.184 39.324 16.917 1.00 50.25 181 GLU A N 1
ATOM 1328 C CA . GLU A 1 181 ? 26.620 38.102 16.249 1.00 50.25 181 GLU A CA 1
ATOM 1329 C C . GLU A 1 181 ? 26.867 36.929 17.217 1.00 50.25 181 GLU A C 1
ATOM 1331 O O . GLU A 1 181 ? 27.756 36.999 18.062 1.00 50.25 181 GLU A O 1
ATOM 1336 N N . LEU A 1 182 ? 26.122 35.826 17.072 1.00 53.31 182 LEU A N 1
ATOM 1337 C CA . LEU A 1 182 ? 26.424 34.584 17.782 1.00 53.31 182 LEU A CA 1
ATOM 1338 C C . LEU A 1 182 ? 26.217 33.326 16.924 1.00 53.31 182 LEU A C 1
ATOM 1340 O O . LEU A 1 182 ? 25.106 32.946 16.561 1.00 53.31 182 LEU A O 1
ATOM 1344 N N . HIS A 1 183 ? 27.355 32.650 16.763 1.00 46.84 183 HIS A N 1
ATOM 1345 C CA . HIS A 1 183 ? 27.566 31.209 16.906 1.00 46.84 183 HIS A CA 1
ATOM 1346 C C . HIS A 1 183 ? 27.356 30.272 15.712 1.00 46.84 183 HIS A C 1
ATOM 1348 O O . HIS A 1 183 ? 26.463 29.432 15.654 1.00 46.84 183 HIS A O 1
ATOM 1354 N N . GLU A 1 184 ? 28.395 30.265 14.880 1.00 47.94 184 GLU A N 1
ATOM 1355 C CA . GLU A 1 184 ? 29.093 29.048 14.470 1.00 47.94 184 GLU A CA 1
ATOM 1356 C C . GLU A 1 184 ? 29.685 28.310 15.696 1.00 47.94 184 GLU A C 1
ATOM 1358 O O . GLU A 1 184 ? 30.437 28.906 16.473 1.00 47.94 184 GLU A O 1
ATOM 1363 N N . LYS A 1 185 ? 29.362 27.015 15.870 1.00 45.44 185 LYS A N 1
ATOM 1364 C CA . LYS A 1 185 ? 30.317 25.942 16.239 1.00 45.44 185 LYS A CA 1
ATOM 1365 C C . LYS A 1 185 ? 29.661 24.557 16.367 1.00 45.44 185 LYS A C 1
ATOM 1367 O O . LYS A 1 185 ? 28.879 24.290 17.268 1.00 45.44 185 LYS A O 1
ATOM 1372 N N . THR A 1 186 ? 30.097 23.670 15.471 1.00 49.81 186 THR A N 1
ATOM 1373 C CA . THR A 1 186 ? 30.603 22.303 15.717 1.00 49.81 186 THR A CA 1
ATOM 1374 C C . THR A 1 186 ? 30.019 21.451 16.850 1.00 49.81 186 THR A C 1
ATOM 1376 O O . THR A 1 186 ? 30.199 21.748 18.028 1.00 49.81 186 THR A O 1
ATOM 1379 N N . SER A 1 187 ? 29.628 20.223 16.498 1.00 48.50 187 SER A N 1
ATOM 1380 C CA . SER A 1 187 ? 30.043 19.041 17.267 1.00 48.50 187 SER A CA 1
ATOM 1381 C C . SER A 1 187 ? 30.187 17.816 16.367 1.00 48.50 187 SER A C 1
ATOM 1383 O O . SER A 1 187 ? 29.224 17.258 15.854 1.00 48.50 187 SER A O 1
ATOM 1385 N N . ARG A 1 188 ? 31.449 17.428 16.175 1.00 48.75 188 ARG A N 1
ATOM 1386 C CA . ARG A 1 188 ? 31.913 16.180 15.577 1.00 48.75 188 ARG A CA 1
ATOM 1387 C C . ARG A 1 188 ? 32.352 15.323 16.763 1.00 48.75 188 ARG A C 1
ATOM 1389 O O . ARG A 1 188 ? 33.378 15.620 17.367 1.00 48.75 188 ARG A O 1
ATOM 1396 N N . ALA A 1 189 ? 31.550 14.332 17.138 1.00 48.81 189 ALA A N 1
ATOM 1397 C CA . ALA A 1 189 ? 31.891 13.380 18.190 1.00 48.81 189 ALA A CA 1
ATOM 1398 C C . ALA A 1 189 ? 32.420 12.094 17.549 1.00 48.81 189 ALA A C 1
ATOM 1400 O O . ALA A 1 189 ? 31.804 11.533 16.642 1.00 48.81 189 ALA A O 1
ATOM 1401 N N . GLY A 1 190 ? 33.616 11.700 17.983 1.00 41.53 190 GLY A N 1
ATOM 1402 C CA . GLY A 1 190 ? 34.342 10.536 17.506 1.00 41.53 190 GLY A CA 1
ATOM 1403 C C . GLY A 1 190 ? 33.737 9.220 17.984 1.00 41.53 190 GLY A C 1
ATOM 1404 O O . GLY A 1 190 ? 33.145 9.128 19.055 1.00 41.53 190 GLY A O 1
ATOM 1405 N N . SER A 1 191 ? 33.943 8.200 17.158 1.00 42.12 191 SER A N 1
ATOM 1406 C CA . SER A 1 191 ? 33.763 6.795 17.494 1.00 42.12 191 SER A CA 1
ATOM 1407 C C . SER A 1 191 ? 35.115 6.231 17.925 1.00 42.12 191 SER A C 1
ATOM 1409 O O . SER A 1 191 ? 36.092 6.306 17.177 1.00 42.12 191 SER A O 1
ATOM 1411 N N . SER A 1 192 ? 35.169 5.675 19.131 1.00 52.66 192 SER A N 1
ATOM 1412 C CA . SER A 1 192 ? 36.258 4.817 19.581 1.00 52.66 192 SER A CA 1
ATOM 1413 C C . SER A 1 192 ? 35.708 3.715 20.482 1.00 52.66 192 SER A C 1
ATOM 1415 O O . SER A 1 192 ? 35.193 4.008 21.556 1.00 52.66 192 SER A O 1
ATOM 1417 N N . GLY A 1 193 ? 35.911 2.468 20.057 1.00 42.16 193 GLY A N 1
ATOM 1418 C CA . GLY A 1 193 ? 36.496 1.439 20.915 1.00 42.16 193 GLY A CA 1
ATOM 1419 C C . GLY A 1 193 ? 35.574 0.544 21.750 1.00 42.16 193 GLY A C 1
ATOM 1420 O O . GLY A 1 193 ? 35.126 0.930 22.819 1.00 42.16 193 GLY A O 1
ATOM 1421 N N . SER A 1 194 ? 35.562 -0.727 21.335 1.00 42.59 194 SER A N 1
ATOM 1422 C CA . SER A 1 194 ? 35.920 -1.898 22.157 1.00 42.59 194 SER A CA 1
ATOM 1423 C C . SER A 1 194 ? 34.863 -2.694 22.943 1.00 42.59 194 SER A C 1
ATOM 1425 O O . SER A 1 194 ? 34.274 -2.232 23.911 1.00 42.59 194 SER A O 1
ATOM 1427 N N . SER A 1 195 ? 34.874 -3.990 22.591 1.00 44.38 195 SER A N 1
ATOM 1428 C CA . SER A 1 195 ? 34.952 -5.177 23.462 1.00 44.38 195 SER A CA 1
ATOM 1429 C C . SER A 1 195 ? 33.692 -6.003 23.747 1.00 44.38 195 SER A C 1
ATOM 1431 O O . SER A 1 195 ? 32.817 -5.611 24.503 1.00 44.38 195 SER A O 1
ATOM 1433 N N . ALA A 1 196 ? 33.770 -7.232 23.217 1.00 45.38 196 ALA A N 1
ATOM 1434 C CA . ALA A 1 196 ? 33.547 -8.526 23.870 1.00 45.38 196 ALA A CA 1
ATOM 1435 C C . ALA A 1 196 ? 32.168 -8.855 24.463 1.00 45.38 196 ALA A C 1
ATOM 1437 O O . ALA A 1 196 ? 31.769 -8.305 25.482 1.00 45.38 196 ALA A O 1
ATOM 1438 N N . SER A 1 197 ? 31.543 -9.909 23.926 1.00 45.56 197 SER A N 1
ATOM 1439 C CA . SER A 1 197 ? 30.814 -10.894 24.732 1.00 45.56 197 SER A CA 1
ATOM 1440 C C . SER A 1 197 ? 30.500 -12.154 23.919 1.00 45.56 197 SER A C 1
ATOM 1442 O O . SER A 1 197 ? 30.026 -12.044 22.789 1.00 45.56 197 SER A O 1
ATOM 1444 N N . GLY A 1 198 ? 30.697 -13.325 24.528 1.00 45.59 198 GLY A N 1
ATOM 1445 C CA . GLY A 1 198 ? 29.746 -14.427 24.375 1.00 45.59 198 GLY A CA 1
ATOM 1446 C C . GLY A 1 198 ? 30.245 -15.695 23.696 1.00 45.59 198 GLY A C 1
ATOM 1447 O O . GLY A 1 198 ? 30.035 -15.890 22.503 1.00 45.59 198 GLY A O 1
ATOM 1448 N N . ASP A 1 199 ? 30.808 -16.584 24.510 1.00 48.66 199 ASP A N 1
ATOM 1449 C CA . ASP A 1 199 ? 30.723 -18.037 24.385 1.00 48.66 199 ASP A CA 1
ATOM 1450 C C . ASP A 1 199 ? 29.414 -18.537 23.746 1.00 48.66 199 ASP A C 1
ATOM 1452 O O . ASP A 1 199 ? 28.318 -18.191 24.190 1.00 48.66 199 ASP A O 1
ATOM 1456 N N . VAL A 1 200 ? 29.529 -19.447 22.776 1.00 55.56 200 VAL A N 1
ATOM 1457 C CA . VAL A 1 200 ? 28.482 -20.441 22.507 1.00 55.56 200 VAL A CA 1
ATOM 1458 C C . VAL A 1 200 ? 29.129 -21.816 22.529 1.00 55.56 200 VAL A C 1
ATOM 1460 O O . VAL A 1 200 ? 29.637 -22.335 21.536 1.00 55.56 200 VAL A O 1
ATOM 1463 N N . ASP A 1 201 ? 29.092 -22.366 23.732 1.00 53.78 201 ASP A N 1
ATOM 1464 C CA . ASP A 1 201 ? 29.128 -23.781 24.040 1.00 53.78 201 ASP A CA 1
ATOM 1465 C C . ASP A 1 201 ? 28.103 -24.516 23.156 1.00 53.78 201 ASP A C 1
ATOM 1467 O O . ASP A 1 201 ? 26.913 -24.184 23.140 1.00 53.78 201 ASP A O 1
ATOM 1471 N N . LYS A 1 202 ? 28.552 -25.498 22.373 1.00 57.56 202 LYS A N 1
ATOM 1472 C CA . LYS A 1 202 ? 27.653 -26.426 21.681 1.00 57.56 202 LYS A CA 1
ATOM 1473 C C . LYS A 1 202 ? 28.121 -27.849 21.936 1.00 57.56 202 LYS A C 1
ATOM 1475 O O . LYS A 1 202 ? 28.703 -28.510 21.081 1.00 57.56 202 LYS A O 1
ATOM 1480 N N . MET A 1 203 ? 27.800 -28.320 23.138 1.00 52.34 203 MET A N 1
ATOM 1481 C CA . MET A 1 203 ? 27.458 -29.718 23.361 1.00 52.34 203 MET A CA 1
ATOM 1482 C C . MET A 1 203 ? 26.371 -30.126 22.353 1.00 52.34 203 MET A C 1
ATOM 1484 O O . MET A 1 203 ? 25.237 -29.653 22.419 1.00 52.34 203 MET A O 1
ATOM 1488 N N . GLN A 1 204 ? 26.702 -31.022 21.427 1.00 54.12 204 GLN A N 1
ATOM 1489 C CA . GLN A 1 204 ? 25.722 -31.972 20.913 1.00 54.12 204 GLN A CA 1
ATOM 1490 C C . GLN A 1 204 ? 26.134 -33.363 21.364 1.00 54.12 204 GLN A C 1
ATOM 1492 O O . GLN A 1 204 ? 26.976 -34.041 20.783 1.00 54.12 204 GLN A O 1
ATOM 1497 N N . GLU A 1 205 ? 25.522 -33.720 22.481 1.00 54.06 205 GLU A N 1
ATOM 1498 C CA . GLU A 1 205 ? 25.311 -35.072 22.935 1.00 54.06 205 GLU A CA 1
ATOM 1499 C C . GLU A 1 205 ? 24.169 -35.692 22.105 1.00 54.06 205 GLU A C 1
ATOM 1501 O O . GLU A 1 205 ? 23.135 -35.055 21.894 1.00 54.06 205 GLU A O 1
ATOM 1506 N N . LYS A 1 206 ? 24.347 -36.980 21.794 1.00 50.69 206 LYS A N 1
ATOM 1507 C CA . LYS A 1 206 ? 23.345 -38.057 21.879 1.00 50.69 206 LYS A CA 1
ATOM 1508 C C . LYS A 1 206 ? 22.570 -38.529 20.629 1.00 50.69 206 LYS A C 1
ATOM 1510 O O . LYS A 1 206 ? 21.774 -37.804 20.047 1.00 50.69 206 LYS A O 1
ATOM 1515 N N . VAL A 1 207 ? 22.711 -39.858 20.484 1.00 46.41 207 VAL A N 1
ATOM 1516 C CA . VAL A 1 207 ? 21.822 -40.913 19.945 1.00 46.41 207 VAL A CA 1
ATOM 1517 C C . VAL A 1 207 ? 21.748 -41.072 18.435 1.00 46.41 207 VAL A C 1
ATOM 1519 O O . VAL A 1 207 ? 21.117 -40.237 17.761 1.00 46.41 207 VAL A O 1
#